Protein 1FB6 (pdb70)

Secondary structure (DSSP, 8-state):
-EE--TTTHIIIIIT-SS-EEEEEE-TT-HHHHHHHHHHHHHHHHTTTT-EEEEEETTT-HHHHHHTT--SSSEEEEEETTEEEEEEEE---HHHHHHHHHHH-/-EE--TTTHIIIIIT-SS-EEEEEE-TT-HHHHHHHHHHHHHHHHTTTTSEEEEEETTT-HHHHHHTT--SSSEEEEEETTEEEEEEES---HHHHHHHHHHT-

Radius of gyration: 17.12 Å; Cα contacts (8 Å, |Δi|>4): 362; chains: 2; bounding box: 35×40×47 Å

GO terms:
  GO:0005515 protein binding (F, IPI)

InterPro domains:
  IPR005746 Thioredoxin [TIGR01068] (80-178)
  IPR013766 Thioredoxin domain [PF00085] (76-176)
  IPR013766 Thioredoxin domain [PS51352] (64-180)
  IPR017937 Thioredoxin, conserved site [PS00194] (96-114)
  IPR036249 Thioredoxin-like superfamily [SSF52833] (62-180)

Nearest PDB structures (foldseek):
  1fb6-assembly2_B  TM=9.967E-01  e=1.076E-21  Spinacia oleracea
  2puk-assembly2_G  TM=9.994E-01  e=9.955E-21  Spinacia oleracea
  4ulx-assembly1_A  TM=9.786E-01  e=2.003E-16  synthetic construct
  2yj7-assembly2_B  TM=9.818E-01  e=2.806E-16  synthetic construct
  4wxt-assembly1_A  TM=9.679E-01  e=1.481E-13  Mycobacterium avium subsp. hominissuis 3388

Organism: Spinacia oleracea (NCBI:txid3562)

Structure (mmCIF, N/CA/C/O backbone):
data_1FB6
#
_entry.id   1FB6
#
_cell.length_a   74.71
_cell.length_b   74.71
_cell.length_c   74.00
_cell.angle_alpha   90.00
_cell.angle_beta   90.00
_cell.angle_gamma   120.00
#
_symmetry.space_group_name_H-M   'P 31 2 1'
#
loop_
_entity.id
_entity.type
_entity.pdbx_description
1 polymer 'THIOREDOXIN M'
2 water water
#
loop_
_atom_site.group_PDB
_atom_site.id
_atom_site.type_symbol
_atom_site.label_atom_id
_atom_site.label_alt_id
_atom_site.label_comp_id
_atom_site.label_asym_id
_atom_site.label_entity_id
_atom_site.label_seq_id
_atom_site.pdbx_PDB_ins_code
_atom_site.Cartn_x
_atom_site.Cartn_y
_atom_site.Cartn_z
_atom_site.occupancy
_atom_site.B_iso_or_equiv
_atom_site.auth_seq_id
_atom_site.auth_comp_id
_atom_site.auth_asym_id
_atom_site.auth_atom_id
_atom_site.pdbx_PDB_model_num
ATOM 1 N N . VAL A 1 2 ? 2.983 61.930 -8.888 1.00 23.19 9 VAL A N 1
ATOM 2 C CA . VAL A 1 2 ? 4.185 61.060 -9.045 1.00 21.58 9 VAL A CA 1
ATOM 3 C C . VAL A 1 2 ? 3.985 60.086 -10.200 1.00 20.87 9 VAL A C 1
ATOM 4 O O . VAL A 1 2 ? 2.955 59.421 -10.282 1.00 21.09 9 VAL A O 1
ATOM 8 N N . GLN A 1 3 ? 4.979 60.003 -11.079 1.00 21.03 10 GLN A N 1
ATOM 9 C CA . GLN A 1 3 ? 4.924 59.122 -12.242 1.00 22.84 10 GLN A CA 1
ATOM 10 C C . GLN A 1 3 ? 4.949 57.658 -11.807 1.00 22.39 10 GLN A C 1
ATOM 11 O O . GLN A 1 3 ? 5.683 57.281 -10.892 1.00 21.46 10 GLN A O 1
ATOM 17 N N . ASP A 1 4 ? 4.136 56.838 -12.459 1.00 21.41 11 ASP A N 1
ATOM 18 C CA . ASP A 1 4 ? 4.099 55.418 -12.152 1.00 21.71 11 ASP A CA 1
ATOM 19 C C . ASP A 1 4 ? 5.223 54.749 -12.936 1.00 20.39 11 ASP A C 1
ATOM 20 O O . ASP A 1 4 ? 5.616 55.223 -14.007 1.00 19.11 11 ASP A O 1
ATOM 25 N N . VAL A 1 5 ? 5.753 53.662 -12.389 1.00 18.62 12 VAL A N 1
ATOM 26 C CA . VAL A 1 5 ? 6.818 52.921 -13.056 1.00 17.86 12 VAL A CA 1
ATOM 27 C C . VAL A 1 5 ? 6.414 51.452 -13.023 1.00 18.25 12 VAL A C 1
ATOM 28 O O . VAL A 1 5 ? 5.785 51.005 -12.069 1.00 17.52 12 VAL A O 1
ATOM 32 N N . ASN A 1 6 ? 6.742 50.710 -14.073 1.00 19.52 13 ASN A N 1
ATOM 33 C CA . ASN A 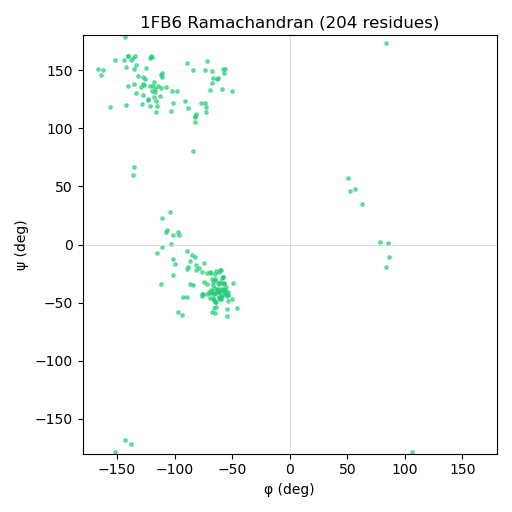1 6 ? 6.399 49.293 -14.113 1.00 20.88 13 ASN A CA 1
ATOM 34 C C . ASN A 1 6 ? 7.548 48.473 -14.672 1.00 21.91 13 ASN A C 1
ATOM 35 O O . ASN A 1 6 ? 8.647 48.988 -14.879 1.00 20.63 13 ASN A O 1
ATOM 40 N N . ASP A 1 7 ? 7.285 47.194 -14.914 1.00 23.97 14 ASP A N 1
ATOM 41 C CA . ASP A 1 7 ? 8.302 46.295 -15.434 1.00 26.21 14 ASP A CA 1
ATOM 42 C C . ASP A 1 7 ? 8.899 46.782 -16.744 1.00 25.84 14 ASP A C 1
ATOM 43 O O . ASP A 1 7 ? 10.078 46.567 -17.001 1.00 27.08 14 ASP A O 1
ATOM 48 N N . SER A 1 8 ? 8.097 47.442 -17.573 1.00 24.96 15 SER A N 1
ATOM 49 C CA . SER A 1 8 ? 8.600 47.915 -18.861 1.00 24.87 15 SER A CA 1
ATOM 50 C C . SER A 1 8 ? 9.382 49.225 -18.842 1.00 23.54 15 SER A C 1
ATOM 51 O O . SER A 1 8 ? 10.166 49.488 -19.751 1.00 23.85 15 SER A O 1
ATOM 54 N N . SER A 1 9 ? 9.186 50.044 -17.816 1.00 21.45 16 SER A N 1
ATOM 55 C CA . SER A 1 9 ? 9.900 51.315 -17.744 1.00 20.76 16 SER A CA 1
ATOM 56 C C . SER A 1 9 ? 10.946 51.370 -16.632 1.00 19.60 16 SER A C 1
ATOM 57 O O . SER A 1 9 ? 11.660 52.370 -16.491 1.00 19.85 16 SER A O 1
ATOM 60 N N . TRP A 1 10 ? 11.048 50.293 -15.857 1.00 18.61 17 TRP A N 1
ATOM 61 C CA . TRP A 1 10 ? 11.986 50.229 -14.734 1.00 16.74 17 TRP A CA 1
ATOM 62 C C . TRP A 1 10 ? 13.442 50.530 -15.085 1.00 17.27 17 TRP A C 1
ATOM 63 O O . TRP A 1 10 ? 14.048 51.418 -14.494 1.00 16.65 17 TRP A O 1
ATOM 74 N N . LYS A 1 11 ? 14.002 49.794 -16.041 1.00 17.82 18 LYS A N 1
ATOM 75 C CA . LYS A 1 11 ? 15.389 50.006 -16.442 1.00 19.40 18 LYS A CA 1
ATOM 76 C C . LYS A 1 11 ? 15.671 51.458 -16.824 1.00 19.48 18 LYS A C 1
ATOM 77 O O . LYS A 1 11 ? 16.647 52.058 -16.372 1.00 18.93 18 LYS A O 1
ATOM 83 N N . GLU A 1 12 ? 14.804 52.010 -17.661 1.00 20.00 19 GLU A N 1
ATOM 84 C CA . GLU A 1 12 ? 14.941 53.379 -18.141 1.00 20.70 19 GLU A CA 1
ATOM 85 C C . GLU A 1 12 ? 14.754 54.427 -17.043 1.00 18.78 19 GLU A C 1
ATOM 86 O O . GLU A 1 12 ? 15.647 55.227 -16.783 1.00 18.48 19 GLU A O 1
ATOM 92 N N . PHE A 1 13 ? 13.594 54.405 -16.398 1.00 17.79 20 PHE A N 1
ATOM 93 C CA . PHE A 1 13 ? 13.263 55.368 -15.352 1.00 17.32 20 PHE A CA 1
ATOM 94 C C . PHE A 1 13 ? 14.095 55.293 -14.081 1.00 17.15 20 PHE A C 1
ATOM 95 O O . PHE A 1 13 ? 14.492 56.324 -13.541 1.00 16.58 20 PHE A O 1
ATOM 103 N N . VAL A 1 14 ? 14.362 54.080 -13.609 1.00 16.04 21 VAL A N 1
ATOM 104 C CA . VAL A 1 14 ? 15.110 53.898 -12.371 1.00 15.55 21 VAL A CA 1
ATOM 105 C C . VAL A 1 14 ? 16.602 53.619 -12.498 1.00 15.76 21 VAL A C 1
ATOM 106 O O . VAL A 1 14 ? 17.423 54.354 -11.952 1.00 15.83 21 VAL A O 1
ATOM 110 N N . LEU A 1 15 ? 16.955 52.556 -13.211 1.00 15.98 22 LEU A N 1
ATOM 111 C CA . LEU A 1 15 ? 18.355 52.170 -13.340 1.00 17.09 22 LEU A CA 1
ATOM 112 C C . LEU A 1 15 ? 19.265 53.074 -14.156 1.00 18.56 22 LEU A C 1
ATOM 113 O O . LEU A 1 15 ? 20.476 53.062 -13.949 1.00 19.00 22 LEU A O 1
ATOM 118 N N . GLU A 1 16 ? 18.702 53.859 -15.073 1.00 19.74 23 GLU A N 1
ATOM 119 C CA . GLU A 1 16 ? 19.521 54.750 -15.889 1.00 20.89 23 GLU A CA 1
ATOM 120 C C . GLU A 1 16 ? 19.359 56.212 -15.485 1.00 21.31 23 GLU A C 1
ATOM 121 O O . GLU A 1 16 ? 19.825 57.114 -16.179 1.00 20.84 23 GLU A O 1
ATOM 127 N N . SER A 1 17 ? 18.702 56.445 -14.353 1.00 21.46 24 SER A N 1
ATOM 128 C CA . SER A 1 17 ? 18.490 57.803 -13.864 1.00 21.42 24 SER A CA 1
ATOM 129 C C . SER A 1 17 ? 19.815 58.471 -13.537 1.00 21.81 24 SER A C 1
ATOM 130 O O . SER A 1 17 ? 20.730 57.827 -13.027 1.00 21.80 24 SER A O 1
ATOM 133 N N . GLU A 1 18 ? 19.910 59.765 -13.833 1.00 21.97 25 GLU A N 1
ATOM 134 C CA . GLU A 1 18 ? 21.120 60.534 -13.561 1.00 22.00 25 GLU A CA 1
ATOM 135 C C . GLU A 1 18 ? 21.110 61.087 -12.138 1.00 21.06 25 GLU A C 1
ATOM 136 O O . GLU A 1 18 ? 22.132 61.549 -11.635 1.00 21.52 25 GLU A O 1
ATOM 142 N N . VAL A 1 19 ? 19.947 61.045 -11.499 1.00 18.68 26 VAL A N 1
ATOM 143 C CA . VAL A 1 19 ? 19.800 61.537 -10.132 1.00 17.34 26 VAL A CA 1
ATOM 144 C C . VAL A 1 19 ? 19.328 60.403 -9.231 1.00 16.34 26 VAL A C 1
ATOM 145 O O . VAL A 1 19 ? 18.827 59.392 -9.715 1.00 16.48 26 VAL A O 1
ATOM 149 N N . PRO A 1 20 ? 19.483 60.560 -7.907 1.00 15.13 27 PRO A N 1
ATOM 150 C CA . PRO A 1 20 ? 19.042 59.514 -6.980 1.00 14.59 27 PRO A CA 1
ATOM 151 C C . PRO A 1 20 ? 17.555 59.253 -7.203 1.00 13.92 27 PRO A C 1
ATOM 152 O O . PRO A 1 20 ? 16.803 60.167 -7.537 1.00 13.44 27 PRO A O 1
ATOM 156 N N . VAL A 1 21 ? 17.134 58.010 -7.011 1.00 13.31 28 VAL A N 1
ATOM 157 C CA . VAL A 1 21 ? 15.740 57.647 -7.204 1.00 12.38 28 VAL A CA 1
ATOM 158 C C . VAL A 1 21 ? 15.101 57.120 -5.923 1.00 13.26 28 VAL A C 1
ATOM 159 O O . VAL A 1 21 ? 15.704 56.330 -5.193 1.00 11.49 28 VAL A O 1
ATOM 163 N N . MET A 1 22 ? 13.881 57.574 -5.648 1.00 12.34 29 MET A N 1
ATOM 164 C CA . MET A 1 22 ? 13.139 57.091 -4.490 1.00 13.56 29 MET A CA 1
ATOM 165 C C . MET A 1 22 ? 11.923 56.395 -5.084 1.00 13.12 29 MET A C 1
ATOM 166 O O . MET A 1 22 ? 11.173 57.004 -5.848 1.00 12.38 29 MET A O 1
ATOM 171 N N . VAL A 1 23 ? 11.734 55.120 -4.755 1.00 13.43 30 VAL A N 1
ATOM 172 C CA . VAL A 1 23 ? 10.597 54.376 -5.281 1.00 13.27 30 VAL A CA 1
ATOM 173 C C . VAL A 1 23 ? 9.674 53.908 -4.173 1.00 13.20 30 VAL A C 1
ATOM 174 O O . VAL A 1 23 ? 10.107 53.259 -3.215 1.00 12.26 30 VAL A O 1
ATOM 178 N N . ASP A 1 24 ? 8.396 54.233 -4.317 1.00 12.25 31 ASP A N 1
ATOM 179 C CA . ASP A 1 24 ? 7.388 53.854 -3.339 1.00 13.82 31 ASP A CA 1
ATOM 180 C C . ASP A 1 24 ? 6.571 52.665 -3.849 1.00 13.83 31 ASP A C 1
ATOM 181 O O . ASP A 1 24 ? 5.877 52.765 -4.869 1.00 12.44 31 ASP A O 1
ATOM 186 N N . PHE A 1 25 ? 6.694 51.533 -3.154 1.00 13.25 32 PHE A N 1
ATOM 187 C CA . PHE A 1 25 ? 5.959 50.321 -3.505 1.00 12.65 32 PHE A CA 1
ATOM 188 C C . PHE A 1 25 ? 4.646 50.347 -2.736 1.00 12.28 32 PHE A C 1
ATOM 189 O O . PHE A 1 25 ? 4.645 50.444 -1.511 1.00 11.01 32 PHE A O 1
ATOM 197 N N . TRP A 1 26 ? 3.530 50.268 -3.456 1.00 13.10 33 TRP A N 1
ATOM 198 C CA . TRP A 1 26 ? 2.205 50.308 -2.835 1.00 13.70 33 TRP A CA 1
ATOM 199 C C . TRP A 1 26 ? 1.243 49.370 -3.557 1.00 13.60 33 TRP A C 1
ATOM 200 O O . TRP A 1 26 ? 1.610 48.730 -4.537 1.00 12.88 33 TRP A O 1
ATOM 211 N N . ALA A 1 27 ? 0.010 49.311 -3.059 1.00 14.17 34 ALA A N 1
ATOM 212 C CA . ALA A 1 27 ? -1.044 48.488 -3.648 1.00 14.98 34 ALA A CA 1
ATOM 213 C C . ALA A 1 27 ? -2.382 48.969 -3.076 1.00 16.17 34 ALA A C 1
ATOM 214 O O . ALA A 1 27 ? -2.455 49.382 -1.919 1.00 16.83 34 ALA A O 1
ATOM 216 N N . PRO A 1 28 ? -3.457 48.915 -3.882 1.00 17.21 35 PRO A N 1
ATOM 217 C CA . PRO A 1 28 ? -4.805 49.347 -3.484 1.00 17.83 35 PRO A CA 1
ATOM 218 C C . PRO A 1 28 ? -5.337 48.803 -2.156 1.00 18.83 35 PRO A C 1
ATOM 219 O O . PRO A 1 28 ? -6.080 49.488 -1.450 1.00 18.57 35 PRO A O 1
ATOM 223 N N . TRP A 1 29 ? -4.957 47.578 -1.816 1.00 18.46 36 TRP A N 1
ATOM 224 C CA . TRP A 1 29 ? -5.414 46.949 -0.581 1.00 19.46 36 TRP A CA 1
ATOM 225 C C . TRP A 1 29 ? -4.586 47.307 0.645 1.00 19.79 36 TRP A C 1
ATOM 226 O O . TRP A 1 29 ? -4.952 46.960 1.765 1.00 20.78 36 TRP A O 1
ATOM 237 N N . CYS A 1 30 ? -3.465 47.985 0.434 1.00 20.02 37 CYS A N 1
ATOM 238 C CA . CYS A 1 30 ? -2.584 48.347 1.534 1.00 19.15 37 CYS A CA 1
ATOM 239 C C . CYS A 1 30 ? -3.014 49.613 2.283 1.00 19.58 37 CYS A C 1
ATOM 240 O O . CYS A 1 30 ? -2.928 50.726 1.765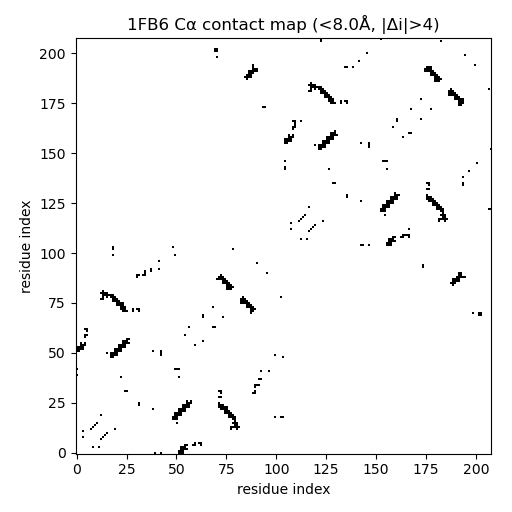 1.00 20.07 37 CYS A O 1
ATOM 243 N N . GLY A 1 31 ? -3.475 49.426 3.516 1.00 20.62 38 GLY A N 1
ATOM 244 C CA . GLY A 1 31 ? -3.937 50.541 4.326 1.00 21.14 38 GLY A CA 1
ATOM 245 C C . GLY A 1 31 ? -2.871 51.547 4.723 1.00 21.11 38 GLY A C 1
ATOM 246 O O . GLY A 1 31 ? -3.030 52.742 4.479 1.00 21.35 38 GLY A O 1
ATOM 247 N N . PRO A 1 32 ? -1.777 51.101 5.353 1.00 20.11 39 PRO A N 1
ATOM 248 C CA . PRO A 1 32 ? -0.729 52.044 5.748 1.00 20.34 39 PRO A CA 1
ATOM 249 C C . PRO A 1 32 ? -0.160 52.830 4.567 1.00 20.17 39 PRO A C 1
ATOM 250 O O . PRO A 1 32 ? 0.292 53.961 4.734 1.00 21.93 39 PRO A O 1
ATOM 254 N N . CYS A 1 33 ? -0.202 52.237 3.375 1.00 19.54 40 CYS A N 1
ATOM 255 C CA . CYS A 1 33 ? 0.319 52.885 2.172 1.00 19.19 40 CYS A CA 1
ATOM 256 C C . CY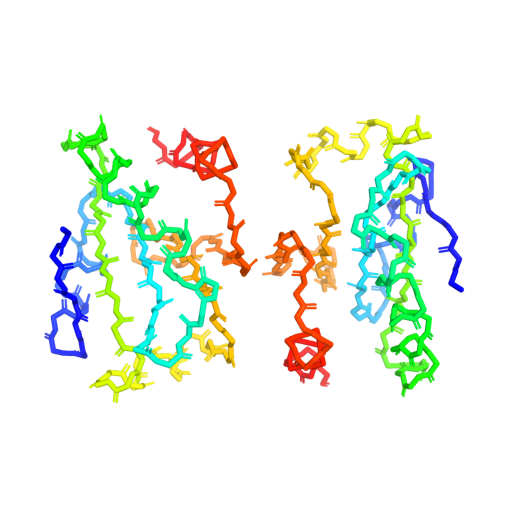S A 1 33 ? -0.355 54.229 1.899 1.00 20.49 40 CYS A C 1
ATOM 257 O O . CYS A 1 33 ? 0.270 55.157 1.380 1.00 19.23 40 CYS A O 1
ATOM 260 N N . LYS A 1 34 ? -1.633 54.330 2.245 1.00 22.29 41 LYS A N 1
ATOM 261 C CA . LYS A 1 34 ? -2.384 55.563 2.027 1.00 23.68 41 LYS A CA 1
ATOM 262 C C . LYS A 1 34 ? -1.834 56.701 2.874 1.00 23.39 41 LYS A C 1
ATOM 263 O O . LYS A 1 34 ? -1.895 57.861 2.477 1.00 24.29 41 LYS A O 1
ATOM 269 N N . LEU A 1 35 ? -1.293 56.353 4.037 1.00 23.00 42 LEU A N 1
ATOM 270 C CA . LEU A 1 35 ? -0.740 57.326 4.973 1.00 23.46 42 LEU A CA 1
ATOM 271 C C . LEU A 1 35 ? 0.577 57.969 4.533 1.00 23.66 42 LEU A C 1
ATOM 272 O O . LEU A 1 35 ? 0.912 59.067 4.976 1.00 24.29 42 LEU A O 1
ATOM 277 N N . ILE A 1 36 ? 1.331 57.289 3.676 1.00 22.80 43 ILE A N 1
ATOM 278 C CA . ILE A 1 36 ? 2.596 57.838 3.211 1.00 21.69 43 ILE A CA 1
ATOM 279 C C . ILE A 1 36 ? 2.464 58.478 1.834 1.00 20.75 43 ILE A C 1
ATOM 280 O O . ILE A 1 36 ? 3.325 59.251 1.420 1.00 19.24 43 ILE A O 1
ATOM 285 N N . ALA A 1 37 ? 1.384 58.156 1.128 1.00 19.53 44 ALA A N 1
ATOM 286 C CA . ALA A 1 37 ? 1.157 58.709 -0.203 1.00 20.24 44 ALA A CA 1
ATOM 287 C C . ALA A 1 37 ? 1.305 60.237 -0.238 1.00 20.63 44 ALA A C 1
ATOM 288 O O . ALA A 1 37 ? 1.966 60.780 -1.124 1.00 21.64 44 ALA A O 1
ATOM 290 N N . PRO A 1 38 ? 0.687 60.952 0.720 1.00 21.01 45 PRO A N 1
ATOM 291 C CA . PRO A 1 38 ? 0.799 62.417 0.734 1.00 21.27 45 PRO A CA 1
ATOM 292 C C . PRO A 1 38 ? 2.252 62.877 0.896 1.00 20.65 45 PRO A C 1
ATOM 293 O O . PRO A 1 38 ? 2.689 63.828 0.251 1.00 20.83 45 PRO A O 1
ATOM 297 N N . VAL A 1 39 ? 2.986 62.192 1.768 1.00 19.93 46 VAL A N 1
ATOM 298 C CA . VAL A 1 39 ? 4.384 62.506 2.038 1.00 18.98 46 VAL A CA 1
ATOM 299 C C . VAL A 1 39 ? 5.260 62.314 0.802 1.00 18.85 46 VAL A C 1
ATOM 300 O O . VAL A 1 39 ? 6.183 63.092 0.557 1.00 16.39 46 VAL A O 1
ATOM 304 N N . ILE A 1 40 ? 4.961 61.275 0.026 1.00 17.90 47 ILE A N 1
ATOM 305 C CA . ILE A 1 40 ? 5.709 60.973 -1.189 1.00 17.66 47 ILE A CA 1
ATOM 306 C C . ILE A 1 40 ? 5.501 62.061 -2.244 1.00 17.66 47 ILE A C 1
ATOM 307 O O . ILE A 1 40 ? 6.451 62.515 -2.876 1.00 18.09 47 ILE A O 1
ATOM 312 N N . ASP A 1 41 ? 4.252 62.465 -2.448 1.00 18.44 48 ASP A N 1
ATOM 313 C CA . ASP A 1 41 ? 3.956 63.495 -3.433 1.00 18.82 48 ASP A CA 1
ATOM 314 C C . ASP A 1 41 ? 4.652 64.787 -3.040 1.00 18.63 48 ASP A C 1
ATOM 315 O O . ASP A 1 41 ? 5.254 65.455 -3.876 1.00 18.84 48 ASP A O 1
ATOM 320 N N . GLU A 1 42 ? 4.557 65.130 -1.760 1.00 18.01 49 GLU A N 1
ATOM 321 C CA . GLU A 1 42 ? 5.160 66.353 -1.235 1.00 18.35 49 GLU A CA 1
ATOM 322 C C . GLU A 1 42 ? 6.674 66.393 -1.431 1.00 17.53 49 GLU A C 1
ATOM 323 O O . GLU A 1 42 ? 7.218 67.404 -1.876 1.00 15.82 49 GLU A O 1
ATOM 329 N N . LEU A 1 43 ? 7.354 65.297 -1.100 1.00 16.82 50 LEU A N 1
ATOM 330 C CA . LEU A 1 43 ? 8.804 65.242 -1.253 1.00 16.51 50 LEU A CA 1
ATOM 331 C C . LEU A 1 43 ? 9.217 65.281 -2.718 1.00 15.93 50 LEU A C 1
ATOM 332 O O . LEU A 1 43 ? 10.244 65.851 -3.063 1.00 16.29 50 LEU A O 1
ATOM 337 N N . ALA A 1 44 ? 8.415 64.671 -3.580 1.00 16.71 51 ALA A N 1
ATOM 338 C CA . ALA A 1 44 ? 8.709 64.666 -5.003 1.00 18.10 51 ALA A CA 1
ATOM 339 C C . ALA A 1 44 ? 8.736 66.117 -5.498 1.00 19.02 51 ALA A C 1
ATOM 340 O O . ALA A 1 44 ? 9.649 66.526 -6.220 1.00 18.47 51 ALA A O 1
ATOM 342 N N . LYS A 1 45 ? 7.736 66.894 -5.089 1.00 19.16 52 LYS A N 1
ATOM 343 C CA . LYS A 1 45 ? 7.648 68.300 -5.489 1.00 20.41 52 LYS A CA 1
ATOM 344 C C . LYS A 1 45 ? 8.817 69.107 -4.926 1.00 19.51 52 LYS A C 1
ATOM 345 O O . LYS A 1 45 ? 9.482 69.846 -5.649 1.00 18.83 52 LYS A O 1
ATOM 351 N N . GLU A 1 46 ? 9.056 68.960 -3.626 1.00 19.32 53 GLU A N 1
ATOM 352 C CA . GLU A 1 46 ? 10.128 69.675 -2.939 1.00 19.21 53 GLU A CA 1
ATOM 353 C C . GLU A 1 46 ? 11.519 69.447 -3.519 1.00 18.78 53 GLU A C 1
ATOM 354 O O . GLU A 1 46 ? 12.331 70.371 -3.580 1.00 18.23 53 GLU A O 1
ATOM 360 N N . TYR A 1 47 ? 11.804 68.214 -3.927 1.00 18.59 54 TYR A N 1
ATOM 361 C CA . TYR A 1 47 ? 13.112 67.898 -4.479 1.00 18.02 54 TYR A CA 1
ATOM 362 C C . TYR A 1 47 ? 13.129 67.753 -5.995 1.00 18.36 54 TYR A C 1
ATOM 363 O O . TYR A 1 47 ? 13.958 67.029 -6.553 1.00 17.54 54 TYR A O 1
ATOM 372 N N . SER A 1 48 ? 12.214 68.448 -6.658 1.00 18.35 55 SER A N 1
ATOM 373 C CA . SER A 1 48 ? 12.138 68.402 -8.112 1.00 19.34 55 SER A CA 1
ATOM 374 C C . SER A 1 48 ? 13.474 68.878 -8.672 1.00 18.69 55 SER A C 1
ATOM 375 O O . SER A 1 48 ? 14.026 69.879 -8.211 1.00 18.09 55 SER A O 1
ATOM 378 N N . GLY A 1 49 ? 14.000 68.147 -9.650 1.00 17.95 56 GLY A N 1
ATOM 379 C CA . GLY A 1 49 ? 15.271 68.514 -10.244 1.00 16.68 56 GLY A CA 1
ATOM 380 C C . GLY A 1 49 ? 16.463 67.946 -9.491 1.00 17.38 56 GLY A C 1
ATOM 381 O O . GLY A 1 49 ? 17.590 67.993 -9.984 1.00 16.94 56 GLY A O 1
ATOM 382 N N . LYS A 1 50 ? 16.224 67.392 -8.304 1.00 16.65 57 LYS A N 1
ATOM 383 C CA . LYS A 1 50 ? 17.315 66.833 -7.510 1.00 16.67 57 LYS A CA 1
ATOM 384 C C . LYS A 1 50 ? 17.245 65.317 -7.379 1.00 16.93 57 LYS A C 1
ATOM 385 O O . LYS A 1 50 ? 18.280 64.650 -7.329 1.00 16.82 57 LYS A O 1
ATOM 391 N N . ILE A 1 51 ? 16.030 64.778 -7.318 1.00 15.73 58 ILE A N 1
ATOM 392 C CA . ILE A 1 51 ? 15.824 63.333 -7.238 1.00 17.22 58 ILE A CA 1
ATOM 393 C C . ILE A 1 51 ? 14.629 62.987 -8.122 1.00 17.20 58 ILE A C 1
ATOM 394 O O . ILE A 1 51 ? 13.844 63.868 -8.485 1.00 17.47 58 ILE A O 1
ATOM 399 N N . ALA A 1 52 ? 14.502 61.714 -8.480 1.00 15.79 59 ALA A N 1
ATOM 400 C CA . ALA A 1 52 ? 13.371 61.258 -9.281 1.00 15.90 59 ALA A CA 1
ATOM 401 C C . ALA A 1 52 ? 12.554 60.364 -8.358 1.00 15.83 59 ALA A C 1
ATOM 402 O O . ALA A 1 52 ? 13.116 59.530 -7.647 1.00 14.61 59 ALA A O 1
ATOM 404 N N . VAL A 1 53 ? 11.236 60.548 -8.358 1.00 15.47 60 VAL A N 1
ATOM 405 C CA . VAL A 1 53 ? 10.352 59.760 -7.504 1.00 14.47 60 VAL A CA 1
ATOM 406 C C . VAL A 1 53 ? 9.322 59.019 -8.357 1.00 15.52 60 VAL A C 1
ATOM 407 O O . VAL A 1 53 ? 8.755 59.579 -9.296 1.00 13.06 60 VAL A O 1
ATOM 411 N N . TYR A 1 54 ? 9.099 57.751 -8.040 1.00 14.04 61 TYR A N 1
ATOM 412 C CA . TYR A 1 54 ? 8.129 56.949 -8.777 1.00 14.77 61 TYR A CA 1
ATOM 413 C C . TYR A 1 54 ? 7.378 56.081 -7.793 1.00 15.03 61 TYR A C 1
ATOM 414 O O . TYR A 1 54 ? 7.826 55.863 -6.667 1.00 14.26 61 TYR A O 1
ATOM 423 N N . LYS A 1 55 ? 6.233 55.572 -8.221 1.00 16.79 62 LYS A N 1
ATOM 424 C CA . LYS A 1 55 ? 5.483 54.670 -7.374 1.00 17.08 62 LYS A CA 1
ATOM 425 C C . LYS A 1 55 ? 5.208 53.422 -8.192 1.00 16.43 62 LYS A C 1
ATOM 426 O O . LYS A 1 55 ? 4.922 53.496 -9.385 1.00 15.81 62 LYS A O 1
ATOM 432 N N . LEU A 1 56 ? 5.344 52.269 -7.554 1.00 15.94 63 LEU A N 1
ATOM 433 C CA . LEU A 1 56 ? 5.127 51.010 -8.239 1.00 15.44 63 LEU A CA 1
ATOM 434 C C . LEU A 1 56 ? 4.027 50.231 -7.544 1.00 15.15 63 LEU A C 1
ATOM 435 O O . LEU A 1 56 ? 4.130 49.921 -6.358 1.00 15.10 63 LEU A O 1
ATOM 440 N N . ASN A 1 57 ? 2.956 49.954 -8.282 1.00 13.79 64 ASN A N 1
ATOM 441 C CA . ASN A 1 57 ? 1.829 49.199 -7.752 1.00 14.17 64 ASN A CA 1
ATOM 442 C C . ASN A 1 57 ? 2.224 47.727 -7.836 1.00 13.29 64 ASN A C 1
ATOM 443 O O . ASN A 1 57 ? 2.351 47.185 -8.930 1.00 12.06 64 ASN A O 1
ATOM 448 N N . THR A 1 58 ? 2.428 47.079 -6.692 1.00 14.23 65 THR A N 1
ATOM 449 C CA . THR A 1 58 ? 2.845 45.674 -6.700 1.00 14.11 65 THR A CA 1
ATOM 450 C C . THR A 1 58 ? 1.818 44.760 -7.369 1.00 14.93 65 THR A C 1
ATOM 451 O O . THR A 1 58 ? 2.162 43.685 -7.851 1.00 15.10 65 THR A O 1
ATOM 455 N N . ASP A 1 59 ? 0.561 45.194 -7.401 1.00 15.86 66 ASP A N 1
ATOM 456 C CA . ASP A 1 59 ? -0.498 44.412 -8.037 1.00 16.36 66 ASP A CA 1
ATOM 457 C C . ASP A 1 59 ? -0.247 44.230 -9.533 1.00 16.50 66 ASP A C 1
ATOM 458 O O . ASP A 1 59 ? -0.497 43.154 -10.080 1.00 16.24 66 ASP A O 1
ATOM 463 N N . GLU A 1 60 ? 0.260 45.272 -10.190 1.00 17.27 67 GLU A N 1
ATOM 464 C CA . GLU A 1 60 ? 0.489 45.213 -11.634 1.00 18.18 67 GLU A CA 1
ATOM 465 C C . GLU A 1 60 ? 1.925 44.983 -12.105 1.00 18.10 67 GLU A C 1
ATOM 466 O O . GLU A 1 60 ? 2.148 44.704 -13.278 1.00 18.32 67 GLU A O 1
ATOM 472 N N . ALA A 1 61 ? 2.901 45.110 -11.213 1.00 17.92 68 ALA A N 1
ATOM 473 C CA . ALA A 1 61 ? 4.294 44.887 -11.603 1.00 17.88 68 ALA A CA 1
ATOM 474 C C . ALA A 1 61 ? 5.014 44.056 -10.545 1.00 16.96 68 ALA A C 1
ATOM 475 O O . ALA A 1 61 ? 6.006 44.494 -9.970 1.00 17.68 68 ALA A O 1
ATOM 477 N N . PRO A 1 62 ? 4.522 42.838 -10.279 1.00 17.10 69 PRO A N 1
ATOM 478 C CA . PRO A 1 62 ? 5.142 41.967 -9.274 1.00 16.22 69 PRO A CA 1
ATOM 479 C C . PRO A 1 62 ? 6.553 41.526 -9.647 1.00 15.62 69 PRO A C 1
ATOM 480 O O . PRO A 1 62 ? 7.358 41.204 -8.777 1.00 16.57 69 PRO A O 1
ATOM 484 N N . GLY A 1 63 ? 6.843 41.515 -10.943 1.00 15.41 70 GLY A N 1
ATOM 485 C CA . GLY A 1 63 ? 8.160 41.117 -11.406 1.00 15.48 70 GLY A CA 1
ATOM 486 C C . GLY A 1 63 ? 9.264 41.912 -10.730 1.00 15.16 70 GLY A C 1
ATOM 487 O O . GLY A 1 63 ? 10.300 41.359 -10.361 1.00 14.79 70 GLY A O 1
ATOM 488 N N . ILE A 1 64 ? 9.044 43.212 -10.556 1.00 14.03 71 ILE A N 1
ATOM 489 C CA . ILE A 1 64 ? 10.043 44.062 -9.917 1.00 13.32 71 ILE A CA 1
ATOM 490 C C . ILE A 1 64 ? 10.152 43.734 -8.431 1.00 12.59 71 ILE A C 1
ATOM 491 O O . ILE A 1 64 ? 11.252 43.688 -7.882 1.00 11.61 71 ILE A O 1
ATOM 496 N N . ALA A 1 65 ? 9.011 43.507 -7.780 1.00 12.50 72 ALA A N 1
ATOM 497 C CA . ALA A 1 65 ? 9.011 43.159 -6.361 1.00 12.70 72 ALA A CA 1
ATOM 498 C C . ALA A 1 65 ? 9.804 41.867 -6.161 1.00 12.80 72 ALA A C 1
ATOM 499 O O . ALA A 1 65 ? 10.531 41.716 -5.182 1.00 12.92 72 ALA A O 1
ATOM 501 N N . THR A 1 66 ? 9.660 40.935 -7.095 1.00 13.18 73 THR A N 1
ATOM 502 C CA . THR A 1 66 ? 10.380 39.667 -7.006 1.00 14.10 73 THR A CA 1
ATOM 503 C C . THR A 1 66 ? 11.878 39.861 -7.191 1.00 14.48 73 THR A C 1
ATOM 504 O O . THR A 1 66 ? 12.677 39.221 -6.516 1.00 14.03 73 THR A O 1
ATOM 508 N N . GLN A 1 67 ? 12.255 40.751 -8.104 1.00 14.14 74 GLN A N 1
ATOM 509 C CA . GLN A 1 67 ? 13.666 41.006 -8.372 1.00 13.87 74 GLN A CA 1
ATOM 510 C C . GLN A 1 67 ? 14.413 41.496 -7.142 1.00 13.28 74 GLN A C 1
ATOM 511 O O . GLN A 1 67 ? 15.512 41.032 -6.850 1.00 14.14 74 GLN A O 1
ATOM 517 N N . TYR A 1 68 ? 13.813 42.432 -6.419 1.00 11.91 75 TYR A N 1
ATOM 518 C CA . TYR A 1 68 ? 14.450 42.991 -5.236 1.00 11.59 75 TYR A CA 1
ATOM 519 C C . TYR A 1 68 ? 14.014 42.333 -3.937 1.00 11.74 75 TYR A C 1
ATOM 520 O O . TYR A 1 68 ? 14.357 42.795 -2.853 1.00 11.85 75 TYR A O 1
ATOM 529 N N . ASN A 1 69 ? 13.261 41.246 -4.066 1.00 12.07 76 ASN A N 1
ATOM 530 C CA . ASN A 1 69 ? 12.789 40.480 -2.924 1.00 13.56 76 ASN A CA 1
ATOM 531 C C . ASN A 1 69 ? 11.982 41.324 -1.937 1.00 13.74 76 ASN A C 1
ATOM 532 O O . ASN A 1 69 ? 12.211 41.285 -0.728 1.00 14.57 76 ASN A O 1
ATOM 537 N N . ILE A 1 70 ? 11.034 42.088 -2.471 1.00 13.50 77 ILE A N 1
ATOM 538 C CA . ILE A 1 70 ? 10.159 42.930 -1.660 1.00 13.35 77 ILE A CA 1
ATOM 539 C C . ILE A 1 70 ? 8.972 42.045 -1.286 1.00 12.80 77 ILE A C 1
ATOM 540 O O . ILE A 1 70 ? 8.232 41.604 -2.163 1.00 10.80 77 ILE A O 1
ATOM 545 N N . ARG A 1 71 ? 8.782 41.796 0.007 1.00 12.86 78 ARG A N 1
ATOM 546 C CA . ARG A 1 71 ? 7.694 40.931 0.449 1.00 13.81 78 ARG A CA 1
ATOM 547 C C . ARG A 1 71 ? 6.618 41.607 1.281 1.00 14.56 78 ARG A C 1
ATOM 548 O O . ARG A 1 71 ? 5.598 40.992 1.589 1.00 14.11 78 ARG A O 1
ATOM 556 N N . SER A 1 72 ? 6.849 42.862 1.651 1.00 12.43 79 SER A N 1
ATOM 557 C CA . SER A 1 72 ? 5.888 43.607 2.445 1.00 12.98 79 SER A CA 1
ATOM 558 C C . SER A 1 72 ? 5.854 45.057 1.978 1.00 12.81 79 SER A C 1
ATOM 559 O O . SER A 1 72 ? 6.839 45.576 1.445 1.00 11.26 79 SER A O 1
ATOM 562 N N . ILE A 1 73 ? 4.708 45.696 2.171 1.00 11.94 80 ILE A N 1
ATOM 563 C CA . ILE A 1 73 ? 4.539 47.098 1.821 1.00 13.02 80 ILE A CA 1
ATOM 564 C C . ILE A 1 73 ? 3.753 47.735 2.966 1.00 14.47 80 ILE A C 1
ATOM 565 O O . ILE A 1 73 ? 3.080 47.040 3.735 1.00 13.74 80 ILE A O 1
ATOM 570 N N . PRO A 1 74 ? 3.833 49.063 3.104 1.00 14.09 81 PRO A N 1
ATOM 571 C CA . PRO A 1 74 ? 4.609 49.961 2.251 1.00 13.87 81 PRO A CA 1
ATOM 572 C C . PRO A 1 74 ? 6.119 49.775 2.350 1.00 13.07 81 PRO A C 1
ATOM 573 O O . PRO A 1 74 ? 6.660 49.488 3.416 1.00 13.96 81 PRO A O 1
ATOM 577 N N . THR A 1 75 ? 6.786 49.921 1.214 1.00 13.49 82 THR A N 1
ATOM 578 C CA . THR A 1 75 ? 8.238 49.830 1.151 1.00 12.59 82 THR A CA 1
ATOM 579 C C . THR A 1 75 ? 8.713 50.975 0.278 1.00 12.42 82 THR A C 1
ATOM 580 O O . THR A 1 75 ? 8.100 51.286 -0.747 1.00 10.20 82 THR A O 1
ATOM 584 N N . VAL A 1 76 ? 9.793 51.616 0.706 1.00 12.89 83 VAL A N 1
ATOM 585 C CA . VAL A 1 76 ? 10.388 52.702 -0.049 1.00 12.06 83 VAL A CA 1
ATOM 586 C C . VAL A 1 76 ? 11.834 52.297 -0.307 1.00 13.27 83 VAL A C 1
ATOM 587 O O . VAL A 1 76 ? 12.581 51.992 0.628 1.00 12.74 83 VAL A O 1
ATOM 591 N N . LEU A 1 77 ? 12.214 52.280 -1.578 1.00 11.27 84 LEU A N 1
ATOM 592 C CA . LEU A 1 77 ? 13.568 51.918 -1.975 1.00 13.14 84 LEU A CA 1
ATOM 593 C C . LEU A 1 77 ? 14.294 53.128 -2.539 1.00 12.89 84 LEU A C 1
ATOM 594 O O . LEU A 1 77 ? 13.678 53.992 -3.164 1.00 11.75 84 LEU A O 1
ATOM 599 N N . PHE A 1 78 ? 15.600 53.193 -2.302 1.00 13.50 85 PHE A N 1
ATOM 600 C CA . PHE A 1 78 ? 16.418 54.278 -2.831 1.00 13.72 85 PHE A CA 1
ATOM 601 C C . PHE A 1 78 ? 17.443 53.688 -3.785 1.00 13.58 85 PHE A C 1
ATOM 602 O O . PHE A 1 78 ? 18.077 52.684 -3.469 1.00 12.97 85 PHE A O 1
ATOM 610 N N . PHE A 1 79 ? 17.594 54.307 -4.952 1.00 12.04 86 PHE A N 1
ATOM 611 C CA . PHE A 1 79 ? 18.571 53.858 -5.935 1.00 12.33 86 PHE A CA 1
ATOM 612 C C . PHE A 1 79 ? 19.492 55.017 -6.301 1.00 13.13 86 PHE A C 1
ATOM 613 O O . PHE A 1 79 ? 19.103 56.188 -6.230 1.00 11.67 86 PHE A O 1
ATOM 621 N N . LYS A 1 80 ? 20.715 54.685 -6.691 1.00 14.87 87 LYS A N 1
ATOM 622 C CA . LYS A 1 80 ? 21.692 55.690 -7.103 1.00 16.03 87 LYS A CA 1
ATOM 623 C C . LYS A 1 80 ? 22.703 55.014 -8.023 1.00 17.39 87 LYS A C 1
ATOM 624 O O . LYS A 1 80 ? 23.386 54.067 -7.628 1.00 15.23 87 LYS A O 1
ATOM 630 N N . ASN A 1 81 ? 22.765 55.486 -9.263 1.00 18.54 88 ASN A N 1
ATOM 631 C CA . ASN A 1 81 ? 23.685 54.939 -10.249 1.00 19.97 88 ASN A CA 1
ATOM 632 C C . ASN A 1 81 ? 23.418 53.473 -10.569 1.00 20.94 88 ASN A C 1
ATOM 633 O O . ASN A 1 81 ? 24.350 52.703 -10.807 1.00 20.85 88 ASN A O 1
ATOM 638 N N . GLY A 1 82 ? 22.144 53.088 -10.564 1.00 19.81 89 GLY A N 1
ATOM 639 C CA . GLY A 1 82 ? 21.781 51.721 -10.888 1.00 19.93 89 GLY A CA 1
ATOM 640 C C . GLY A 1 82 ? 21.820 50.716 -9.753 1.00 20.31 89 GLY A C 1
ATOM 641 O O . GLY A 1 82 ? 21.536 49.538 -9.962 1.00 20.93 89 GLY A O 1
ATOM 642 N N . GLU A 1 83 ? 22.158 51.169 -8.553 1.00 19.64 90 GLU A N 1
ATOM 643 C CA . GLU A 1 83 ? 22.237 50.272 -7.408 1.00 20.34 90 GLU A CA 1
ATOM 644 C C . GLU A 1 83 ? 21.258 50.626 -6.290 1.00 19.32 90 GLU A C 1
ATOM 645 O O . GLU A 1 83 ? 21.041 51.797 -5.982 1.00 19.14 90 GLU A O 1
ATOM 651 N N . ARG A 1 84 ? 20.669 49.598 -5.692 1.00 18.42 91 ARG A N 1
ATOM 652 C CA . ARG A 1 84 ? 19.742 49.761 -4.578 1.00 19.32 91 ARG A CA 1
ATOM 653 C C . ARG A 1 84 ? 20.613 50.126 -3.373 1.00 18.78 91 ARG A C 1
ATOM 654 O O . ARG A 1 84 ? 21.511 49.368 -3.000 1.00 17.39 91 ARG A O 1
ATOM 662 N N . LYS A 1 85 ? 20.356 51.278 -2.765 1.00 17.84 92 LYS A N 1
ATOM 663 C CA . LYS A 1 85 ? 21.173 51.717 -1.640 1.00 18.07 92 LYS A CA 1
ATOM 664 C C . LYS A 1 85 ? 20.570 51.513 -0.255 1.00 18.91 92 LYS A C 1
ATOM 665 O O . LYS A 1 85 ? 21.300 51.402 0.728 1.00 17.84 92 LYS A O 1
ATOM 671 N N . GLU A 1 86 ? 19.246 51.477 -0.172 1.00 17.64 93 GLU A N 1
ATOM 672 C CA . GLU A 1 86 ? 18.594 51.329 1.120 1.00 18.34 93 GLU A CA 1
ATOM 673 C C . GLU A 1 86 ? 17.120 50.973 0.959 1.00 17.46 93 GLU A C 1
ATOM 674 O O . GLU A 1 86 ? 16.490 51.333 -0.036 1.00 15.60 93 GLU A O 1
ATOM 680 N N . SER A 1 87 ? 16.588 50.248 1.939 1.00 17.23 94 SER A N 1
ATOM 681 C CA . SER A 1 87 ? 15.191 49.828 1.934 1.00 16.72 94 SER A CA 1
ATOM 682 C C . SER A 1 87 ? 14.559 50.200 3.267 1.00 16.34 94 SER A C 1
ATOM 683 O O . SER A 1 87 ? 15.162 49.989 4.320 1.00 14.11 94 SER A O 1
ATOM 686 N N . ILE A 1 88 ? 13.349 50.750 3.217 1.00 14.42 95 ILE A N 1
ATOM 687 C CA . ILE A 1 88 ? 12.630 51.128 4.426 1.00 15.07 95 ILE A CA 1
ATOM 688 C C . ILE A 1 88 ? 11.200 50.619 4.313 1.00 15.19 95 ILE A C 1
ATOM 689 O O . ILE A 1 88 ? 10.533 50.841 3.300 1.00 14.14 95 ILE A O 1
ATOM 694 N N . ILE A 1 89 ? 10.748 49.934 5.359 1.00 14.46 96 ILE A N 1
ATOM 695 C CA . ILE A 1 89 ? 9.411 49.365 5.412 1.00 16.00 96 ILE A CA 1
ATOM 696 C C . ILE A 1 89 ? 8.560 50.106 6.443 1.00 16.21 96 ILE A C 1
ATOM 697 O O . ILE A 1 89 ? 9.063 50.535 7.483 1.00 16.50 96 ILE A O 1
ATOM 702 N N . GLY A 1 90 ? 7.276 50.271 6.145 1.00 16.49 97 GLY A N 1
ATOM 703 C CA . GLY A 1 90 ? 6.388 50.936 7.081 1.00 17.98 97 GLY A CA 1
ATOM 704 C C . GLY A 1 90 ? 5.967 52.343 6.701 1.00 20.02 97 GLY A C 1
ATOM 705 O O . GLY A 1 90 ? 6.334 52.861 5.644 1.00 19.00 97 GLY A O 1
ATOM 706 N N . ALA A 1 91 ? 5.180 52.958 7.578 1.00 21.45 98 ALA A N 1
ATOM 707 C CA . ALA A 1 91 ? 4.694 54.316 7.359 1.00 23.89 98 ALA A CA 1
ATOM 708 C C . ALA A 1 91 ? 5.777 55.275 7.835 1.00 24.38 98 ALA A C 1
ATOM 709 O O . ALA A 1 91 ? 5.708 55.799 8.946 1.00 25.13 98 ALA A O 1
ATOM 711 N N . VAL A 1 92 ? 6.775 55.486 6.982 1.00 25.14 99 VAL A N 1
ATOM 712 C CA . VAL A 1 92 ? 7.913 56.353 7.282 1.00 24.47 99 VAL A CA 1
ATOM 713 C C . VAL A 1 92 ? 7.556 57.837 7.357 1.00 23.43 99 VAL A C 1
ATOM 714 O O . VAL A 1 92 ? 6.868 58.363 6.484 1.00 23.80 99 VAL A O 1
ATOM 718 N N . PRO A 1 93 ? 8.028 58.533 8.404 1.00 23.47 100 PRO A N 1
ATOM 719 C CA . PRO A 1 93 ? 7.738 59.966 8.551 1.00 23.14 100 PRO A CA 1
ATOM 720 C C . PRO A 1 93 ? 8.531 60.774 7.524 1.00 23.02 100 PRO A C 1
ATOM 721 O O . PRO A 1 93 ? 9.561 60.315 7.027 1.00 22.15 100 PRO A O 1
ATOM 725 N N . LYS A 1 94 ? 8.056 61.976 7.219 1.00 21.48 101 LYS A N 1
ATOM 726 C CA . LYS A 1 94 ? 8.728 62.837 6.254 1.00 21.28 101 LYS A CA 1
ATOM 727 C C . LYS A 1 94 ? 10.186 63.098 6.643 1.00 20.84 101 LYS A C 1
ATOM 728 O O . LYS A 1 94 ? 11.076 63.074 5.792 1.00 20.60 101 LYS A O 1
ATOM 734 N N . SER A 1 95 ? 10.419 63.346 7.929 1.00 19.35 102 SER A N 1
ATOM 735 C CA . SER A 1 95 ? 11.758 63.628 8.440 1.00 19.63 102 SER A CA 1
ATOM 736 C C . SER A 1 95 ? 12.775 62.522 8.154 1.00 18.80 102 SER A C 1
ATOM 737 O O . SER A 1 95 ? 13.923 62.801 7.826 1.00 18.87 102 SER A O 1
ATOM 740 N N . THR A 1 96 ? 12.356 61.267 8.288 1.00 19.85 103 THR A N 1
ATOM 741 C CA . THR A 1 96 ? 13.250 60.138 8.040 1.00 18.76 103 THR A CA 1
ATOM 742 C C . THR A 1 96 ? 13.589 60.017 6.560 1.00 17.59 103 THR A C 1
ATOM 743 O O . THR A 1 96 ? 14.732 59.743 6.198 1.00 16.49 103 THR A O 1
ATOM 747 N N . LEU A 1 97 ? 12.588 60.214 5.708 1.00 16.85 104 LEU A N 1
ATOM 748 C CA . LEU A 1 97 ? 12.784 60.144 4.264 1.00 15.84 104 LEU A CA 1
ATOM 749 C C . LEU A 1 97 ? 13.748 61.252 3.810 1.00 16.47 104 LEU A C 1
ATOM 750 O O . LEU A 1 97 ? 14.604 61.032 2.952 1.00 14.33 104 LEU A O 1
ATOM 755 N N . THR A 1 98 ? 13.605 62.437 4.401 1.00 16.34 105 THR A N 1
ATOM 756 C CA . THR A 1 98 ? 14.455 63.582 4.072 1.00 17.32 105 THR A CA 1
ATOM 757 C C . THR A 1 98 ? 15.917 63.338 4.473 1.00 17.40 105 THR A C 1
ATOM 758 O O . THR A 1 98 ? 16.836 63.747 3.761 1.00 16.95 105 THR A O 1
ATOM 762 N N . ASP A 1 99 ? 16.138 62.668 5.602 1.00 17.71 106 ASP A N 1
ATOM 763 C CA . ASP A 1 99 ? 17.508 62.365 6.025 1.00 19.06 106 ASP A CA 1
ATOM 764 C C . ASP A 1 99 ? 18.182 61.509 4.952 1.00 19.24 106 ASP A C 1
ATOM 765 O O . ASP A 1 99 ? 19.327 61.751 4.584 1.00 19.90 106 ASP A O 1
ATOM 770 N N . SER A 1 100 ? 17.461 60.504 4.458 1.00 18.45 107 SER A N 1
ATOM 771 C CA . SER A 1 100 ? 17.986 59.612 3.427 1.00 18.51 107 SER A CA 1
ATOM 772 C C . SER A 1 100 ? 18.217 60.340 2.107 1.00 19.23 107 SER A C 1
ATOM 773 O O . SER A 1 100 ? 19.269 60.192 1.487 1.00 18.39 107 SER A O 1
ATOM 776 N N . ILE A 1 101 ? 17.222 61.104 1.667 1.00 19.68 108 ILE A N 1
ATOM 777 C CA . ILE A 1 101 ? 17.346 61.865 0.427 1.00 21.23 108 ILE A CA 1
ATOM 778 C C . ILE A 1 101 ? 18.596 62.743 0.493 1.00 22.72 108 ILE A C 1
ATOM 779 O O . ILE A 1 101 ? 19.365 62.824 -0.465 1.00 23.62 108 ILE A O 1
ATOM 784 N N . GLU A 1 102 ? 18.790 63.396 1.635 1.00 25.23 109 GLU A N 1
ATOM 785 C CA . GLU A 1 102 ? 19.933 64.285 1.847 1.00 27.64 109 GLU A CA 1
ATOM 786 C C . GLU A 1 102 ? 21.303 63.613 1.748 1.00 27.89 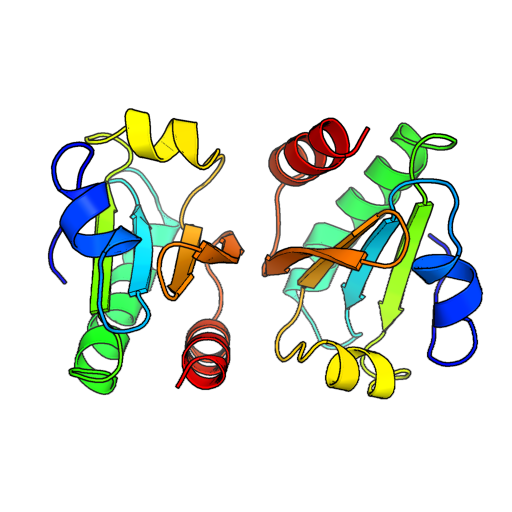109 GLU A C 1
ATOM 787 O O . G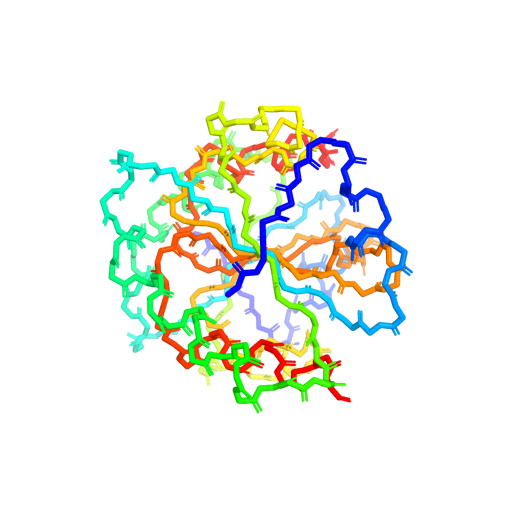LU A 1 102 ? 22.264 64.232 1.297 1.00 28.01 109 GLU A O 1
ATOM 793 N N . LYS A 1 103 ? 21.409 62.358 2.169 1.00 28.96 110 LYS A N 1
ATOM 794 C CA . LYS A 1 103 ? 22.700 61.688 2.093 1.00 30.10 110 LYS A CA 1
ATOM 795 C C . LYS A 1 103 ? 23.069 61.242 0.682 1.00 29.86 110 LYS A C 1
ATOM 796 O O . LYS A 1 103 ? 24.246 61.079 0.373 1.00 29.72 110 LYS A O 1
ATOM 802 N N . TYR A 1 104 ? 22.073 61.053 -0.177 1.00 29.44 111 TYR A N 1
ATOM 803 C CA . TYR A 1 104 ? 22.346 60.630 -1.546 1.00 29.47 111 TYR A CA 1
ATOM 804 C C . TYR A 1 104 ? 22.551 61.815 -2.476 1.00 30.13 111 TYR A C 1
ATOM 805 O O . TYR A 1 104 ? 22.901 61.642 -3.642 1.00 30.56 111 TYR A O 1
ATOM 814 N N . LEU A 1 105 ? 22.335 63.018 -1.953 1.00 30.42 112 LEU A N 1
ATOM 815 C CA . LEU A 1 105 ? 22.510 64.239 -2.730 1.00 31.61 112 LEU A CA 1
ATOM 816 C C . LEU A 1 105 ? 23.938 64.753 -2.586 1.00 32.71 112 LEU A C 1
ATOM 817 O O . LEU A 1 105 ? 24.381 65.507 -3.477 1.00 33.64 112 LEU A O 1
ATOM 823 N N . VAL B 1 2 ? 13.673 38.896 26.145 1.00 33.33 9 VAL B N 1
ATOM 824 C CA . VAL B 1 2 ? 14.551 39.637 25.193 1.00 32.52 9 VAL B CA 1
ATOM 825 C C . VAL B 1 2 ? 15.578 40.481 25.947 1.00 32.24 9 VAL B C 1
ATOM 826 O O . VAL B 1 2 ? 15.225 41.368 26.725 1.00 32.23 9 VAL B O 1
ATOM 830 N N . GLN B 1 3 ? 16.852 40.196 25.700 1.00 32.05 10 GLN B N 1
ATOM 831 C CA . GLN B 1 3 ? 17.955 40.893 26.351 1.00 30.89 10 GLN B CA 1
ATOM 832 C C . GLN B 1 3 ? 18.138 42.314 25.819 1.00 30.33 10 GLN B C 1
ATOM 833 O O . GLN B 1 3 ? 17.854 42.598 24.654 1.00 29.15 10 GLN B O 1
ATOM 839 N N . ASP B 1 4 ? 18.623 43.203 26.680 1.00 29.71 11 ASP B N 1
ATOM 840 C CA . ASP B 1 4 ? 18.847 44.590 26.296 1.00 29.52 11 ASP B CA 1
ATOM 841 C C . ASP B 1 4 ? 20.252 44.783 25.734 1.00 29.24 11 ASP B C 1
ATOM 842 O O . ASP B 1 4 ? 21.167 44.011 26.024 1.00 28.17 11 ASP B O 1
ATOM 847 N N . VAL B 1 5 ? 20.412 45.825 24.925 1.00 28.00 12 VAL B N 1
ATOM 848 C CA . VAL B 1 5 ? 21.701 46.157 24.338 1.00 27.26 12 VAL B CA 1
ATOM 849 C C . VAL B 1 5 ? 21.843 47.662 24.508 1.00 27.44 12 VAL B C 1
ATOM 850 O O . VAL B 1 5 ? 20.842 48.374 24.574 1.00 26.71 12 VAL B O 1
ATOM 854 N N . ASN B 1 6 ? 23.075 48.149 24.611 1.00 28.26 13 ASN B N 1
ATOM 855 C CA . ASN B 1 6 ? 23.303 49.581 24.767 1.00 29.41 13 ASN B CA 1
ATOM 856 C C . ASN B 1 6 ? 24.546 50.042 24.014 1.00 30.13 13 ASN B C 1
ATOM 857 O O . ASN B 1 6 ? 25.102 49.297 23.211 1.00 29.70 13 ASN B O 1
ATOM 862 N N . ASP B 1 7 ? 24.980 51.270 24.277 1.00 31.69 14 ASP B N 1
ATOM 863 C CA . ASP B 1 7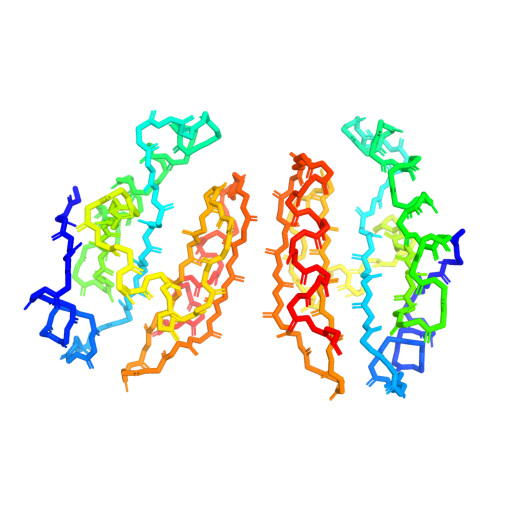 ? 26.153 51.819 23.606 1.00 33.11 14 ASP B CA 1
ATOM 864 C C . ASP B 1 7 ? 27.418 50.988 23.819 1.00 32.88 14 ASP B C 1
ATOM 865 O O . ASP B 1 7 ? 28.293 50.961 22.959 1.00 33.79 14 ASP B O 1
ATOM 870 N N . SER B 1 8 ? 27.506 50.303 24.955 1.00 32.58 15 SER B N 1
ATOM 871 C CA . SER B 1 8 ? 28.687 49.501 25.274 1.00 32.19 15 SER B CA 1
ATOM 872 C C . SER B 1 8 ? 28.724 48.093 24.692 1.00 31.22 15 SER B C 1
ATOM 873 O O . SER B 1 8 ? 29.793 47.591 24.346 1.00 31.87 15 SER B O 1
ATOM 876 N N . SER B 1 9 ? 27.568 47.449 24.587 1.00 29.05 16 SER B N 1
ATOM 877 C CA . SER B 1 9 ? 27.520 46.085 24.070 1.00 27.51 16 SER B CA 1
ATOM 878 C C . SER B 1 9 ? 27.040 45.961 22.625 1.00 25.81 16 SER B C 1
ATOM 879 O O . SER B 1 9 ? 26.954 44.857 22.091 1.00 25.68 16 SER B O 1
ATOM 882 N N . TRP B 1 10 ? 26.737 47.089 21.991 1.00 25.08 17 TRP B N 1
ATOM 883 C CA . TRP B 1 10 ? 26.252 47.076 20.613 1.00 23.54 17 TRP B CA 1
ATOM 884 C C . TRP B 1 10 ? 27.176 46.324 19.653 1.00 23.29 17 TRP B C 1
ATOM 885 O O . TRP B 1 10 ? 26.773 45.336 19.038 1.00 21.60 17 TRP B O 1
ATOM 896 N N . LYS B 1 11 ? 28.412 46.796 19.522 1.00 23.89 18 LYS B N 1
ATOM 897 C CA . LYS B 1 11 ? 29.382 46.162 18.632 1.00 24.27 18 LYS B CA 1
ATOM 898 C C . LYS B 1 11 ? 29.420 44.647 18.775 1.00 22.88 18 LYS B C 1
ATOM 899 O O . LYS B 1 11 ? 29.268 43.918 17.801 1.00 22.62 18 LYS B O 1
ATOM 905 N N . GLU B 1 12 ? 29.625 44.185 20.002 1.00 23.22 19 GLU B N 1
ATOM 906 C CA . GLU B 1 12 ? 29.720 42.758 20.299 1.00 23.57 19 GLU B CA 1
ATOM 907 C C . GLU B 1 12 ? 28.451 41.936 20.090 1.00 23.25 19 GLU B C 1
ATOM 908 O O . GLU B 1 12 ? 28.496 40.869 19.482 1.00 22.74 19 GLU B O 1
ATOM 914 N N . PHE B 1 13 ? 27.328 42.422 20.607 1.00 22.44 20 PHE B N 1
ATOM 915 C CA . PHE B 1 13 ? 26.059 41.703 20.498 1.00 22.35 20 PHE B CA 1
ATOM 916 C C . PHE B 1 13 ? 25.401 41.777 19.126 1.00 20.76 20 PHE B C 1
ATOM 917 O O . PHE B 1 13 ? 24.891 40.781 18.622 1.00 20.14 20 PHE B O 1
ATOM 925 N N . VAL B 1 14 ? 25.412 42.961 18.529 1.00 19.48 21 VAL B N 1
ATOM 926 C CA . VAL B 1 14 ? 24.780 43.174 17.232 1.00 18.84 21 VAL B CA 1
ATOM 927 C C . VAL B 1 14 ? 25.695 43.034 16.009 1.00 18.22 21 VAL B C 1
ATOM 928 O O . VAL B 1 14 ? 25.471 42.182 15.147 1.00 18.63 21 VAL 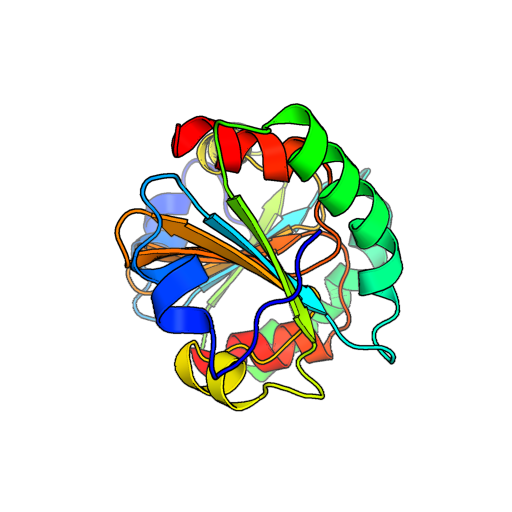B O 1
ATOM 932 N N . LEU B 1 15 ? 26.727 43.863 15.938 1.00 17.48 22 LEU B N 1
ATOM 933 C CA . LEU B 1 15 ? 27.620 43.857 14.781 1.00 19.03 22 LEU B CA 1
ATOM 934 C C . LEU B 1 15 ? 28.489 42.616 14.573 1.00 18.92 22 LEU B C 1
ATOM 935 O O . LEU B 1 15 ? 28.801 42.263 13.434 1.00 18.09 22 LEU B O 1
ATOM 940 N N . GLU B 1 16 ? 28.851 41.945 15.660 1.00 18.82 23 GLU B N 1
ATOM 941 C CA . GLU B 1 16 ? 29.707 40.766 15.577 1.00 19.85 23 GLU B CA 1
ATOM 942 C C . GLU B 1 16 ? 28.991 39.423 15.690 1.00 20.07 23 GLU B C 1
ATOM 943 O O . GLU B 1 16 ? 29.636 38.376 15.773 1.00 20.49 23 GLU B O 1
ATOM 949 N N . SER B 1 17 ? 27.664 39.449 15.680 1.00 20.23 24 SER B N 1
ATOM 950 C CA . SER B 1 17 ? 26.875 38.224 15.785 1.00 20.19 24 SER B CA 1
ATOM 951 C C . SER B 1 17 ? 27.114 37.265 14.620 1.00 19.95 24 SER B C 1
ATOM 952 O O . SER B 1 17 ? 27.286 37.695 13.478 1.00 19.72 24 SER B O 1
ATOM 955 N N . GLU B 1 18 ? 27.120 35.965 14.913 1.00 19.37 25 GLU B N 1
ATOM 956 C CA . GLU B 1 18 ? 27.323 34.951 13.882 1.00 21.00 25 GLU B CA 1
ATOM 957 C C . GLU B 1 18 ? 26.036 34.667 13.136 1.00 19.83 25 GLU B C 1
ATOM 958 O O . GLU B 1 18 ? 26.055 34.111 12.041 1.00 21.33 25 GLU B O 1
ATOM 964 N N . VAL B 1 19 ? 24.919 35.057 13.735 1.00 18.40 26 VAL B N 1
ATOM 965 C CA . VAL B 1 19 ? 23.611 34.852 13.127 1.00 18.01 26 VAL B CA 1
ATOM 966 C C . VAL B 1 19 ? 22.942 36.214 12.928 1.00 17.17 26 VAL B C 1
ATOM 967 O O . VAL B 1 19 ? 23.341 37.201 13.547 1.00 16.54 26 VAL B O 1
ATOM 971 N N . PRO B 1 20 ? 21.922 36.285 12.053 1.00 16.72 27 PRO B N 1
ATOM 972 C CA . PRO B 1 20 ? 21.227 37.558 11.812 1.00 15.63 27 PRO B CA 1
ATOM 973 C C . PRO B 1 20 ? 20.699 38.122 13.127 1.00 15.74 27 PRO B C 1
ATOM 974 O O . PRO B 1 20 ? 20.403 37.364 14.056 1.00 14.49 27 PRO B O 1
ATOM 978 N N . VAL B 1 21 ? 20.586 39.445 13.210 1.00 15.46 28 VAL B N 1
ATOM 979 C CA . VAL B 1 21 ? 20.111 40.091 14.429 1.00 16.04 28 VAL B CA 1
ATOM 980 C C . VAL B 1 21 ? 18.934 41.040 14.184 1.00 16.10 28 VAL B C 1
ATOM 981 O O . VAL B 1 21 ? 18.922 41.793 13.216 1.00 15.60 28 VAL B O 1
ATOM 985 N N . MET B 1 22 ? 17.941 40.990 15.064 1.00 15.67 29 MET B N 1
ATOM 986 C CA . MET B 1 22 ? 16.794 41.879 14.956 1.00 15.23 29 MET B CA 1
ATOM 987 C C . MET B 1 22 ? 16.826 42.765 16.190 1.00 13.82 29 MET B C 1
ATOM 988 O O . MET B 1 22 ? 16.773 42.271 17.315 1.00 14.05 29 MET B O 1
ATOM 993 N N . VAL B 1 23 ? 16.934 44.071 15.994 1.00 12.48 30 VAL B N 1
ATOM 994 C CA . VAL B 1 23 ? 16.954 44.962 17.144 1.00 12.25 30 VAL B CA 1
ATOM 995 C C . VAL B 1 23 ? 15.706 45.821 17.196 1.00 12.66 30 VAL B C 1
ATOM 996 O O . VAL B 1 23 ? 15.349 46.481 16.220 1.00 11.76 30 VAL B O 1
ATOM 1000 N N . ASP B 1 24 ? 15.047 45.796 18.347 1.00 13.42 31 ASP B N 1
ATOM 1001 C CA . ASP B 1 24 ? 13.841 46.575 18.568 1.00 14.31 31 ASP B CA 1
ATOM 1002 C C . ASP B 1 24 ? 14.175 47.828 19.374 1.00 14.92 31 ASP B C 1
ATOM 1003 O O . ASP B 1 24 ? 14.714 47.741 20.476 1.00 14.59 31 ASP B O 1
ATOM 1008 N N . PHE B 1 25 ? 13.866 48.992 18.817 1.00 15.16 32 PHE B N 1
ATOM 1009 C CA . PHE B 1 25 ? 14.127 50.252 19.498 1.00 15.13 32 PHE B CA 1
ATOM 1010 C C . PHE B 1 25 ? 12.835 50.702 20.170 1.00 15.99 32 PHE B C 1
ATOM 1011 O O . PHE B 1 25 ? 11.775 50.711 19.543 1.00 15.74 32 PHE B O 1
ATOM 1019 N N . TRP B 1 26 ? 12.928 51.086 21.438 1.00 15.72 33 TRP B N 1
ATOM 1020 C CA . TRP B 1 26 ? 11.757 51.514 22.197 1.00 17.40 33 TRP B CA 1
ATOM 1021 C C . TRP B 1 26 ? 12.147 52.506 23.288 1.00 18.25 33 TRP B C 1
ATOM 1022 O O . TRP B 1 26 ? 13.314 52.858 23.440 1.00 19.00 33 TRP B O 1
ATOM 1033 N N . ALA B 1 27 ? 11.147 52.924 24.057 1.00 19.07 34 ALA B N 1
ATOM 1034 C CA . ALA B 1 27 ? 11.324 53.846 25.172 1.00 19.61 34 ALA B CA 1
ATOM 1035 C C . ALA B 1 27 ? 10.073 53.721 26.044 1.00 20.53 34 ALA B C 1
ATOM 1036 O O . ALA B 1 27 ? 8.992 53.403 25.540 1.00 20.44 34 ALA B O 1
ATOM 1038 N N . PRO B 1 28 ? 10.206 53.953 27.362 1.00 20.67 35 PRO B N 1
ATOM 1039 C CA . PRO B 1 28 ? 9.092 53.864 28.315 1.00 21.82 35 PRO B CA 1
ATOM 1040 C C . PRO B 1 28 ? 7.875 54.727 27.984 1.00 22.07 35 PRO B C 1
ATOM 1041 O O . PRO B 1 28 ? 6.736 54.321 28.221 1.00 22.83 35 PRO B O 1
ATOM 1045 N N . TRP B 1 29 ? 8.121 55.913 27.442 1.00 22.03 36 TRP B N 1
ATOM 1046 C CA . TRP B 1 29 ? 7.046 56.840 27.086 1.00 22.59 36 TRP B CA 1
ATOM 1047 C C . TRP B 1 29 ? 6.390 56.546 25.739 1.00 22.18 36 TRP B C 1
ATOM 1048 O O . TRP B 1 29 ? 5.357 57.125 25.403 1.00 22.42 36 TRP B O 1
ATOM 1059 N N . CYS B 1 30 ? 6.989 55.655 24.961 1.00 21.04 37 CYS B N 1
ATOM 1060 C CA . CYS B 1 30 ? 6.448 55.337 23.649 1.00 19.34 37 CYS B CA 1
ATOM 1061 C C . CYS B 1 30 ? 5.171 54.504 23.729 1.00 18.80 37 CYS B C 1
ATOM 1062 O O . CYS B 1 30 ? 5.163 53.383 24.249 1.00 19.44 37 CYS B O 1
ATOM 1065 N N . GLY B 1 31 ? 4.087 55.075 23.211 1.00 18.07 38 GLY B N 1
ATOM 1066 C CA . GLY B 1 31 ? 2.790 54.419 23.242 1.00 16.50 38 GLY B CA 1
ATOM 1067 C C . GLY B 1 31 ? 2.652 53.139 22.441 1.00 17.50 38 GLY B C 1
ATOM 1068 O O . GLY B 1 31 ? 2.310 52.097 23.004 1.00 17.11 38 GLY B O 1
ATOM 1069 N N . PRO B 1 32 ? 2.876 53.185 21.118 1.00 16.12 39 PRO B N 1
ATOM 1070 C CA . PRO B 1 32 ? 2.765 51.992 20.269 1.00 16.65 39 PRO B CA 1
ATOM 1071 C C . PRO B 1 32 ? 3.730 50.879 20.682 1.00 16.79 39 PRO B C 1
ATOM 1072 O O . PRO B 1 32 ? 3.512 49.712 20.359 1.00 16.37 39 PRO B O 1
ATOM 1076 N N . CYS B 1 33 ? 4.799 51.246 21.389 1.00 16.29 40 CYS B N 1
ATOM 1077 C CA . CYS B 1 33 ? 5.792 50.270 21.839 1.00 16.38 40 CYS B CA 1
ATOM 1078 C C . CYS B 1 33 ? 5.230 49.263 22.842 1.00 16.60 40 CYS B C 1
ATOM 1079 O O . CYS B 1 33 ? 5.700 48.127 22.911 1.00 15.00 40 CYS B O 1
ATOM 1082 N N . LYS B 1 34 ? 4.229 49.680 23.618 1.00 16.95 41 LYS B N 1
ATOM 1083 C CA . LYS B 1 34 ? 3.629 48.808 24.627 1.00 17.62 41 LYS B CA 1
ATOM 1084 C C . LYS B 1 34 ? 2.999 47.537 24.066 1.00 17.69 41 LYS B C 1
ATOM 1085 O O . LYS B 1 34 ? 3.219 46.452 24.594 1.00 17.72 41 LYS B O 1
ATOM 1091 N N . LEU B 1 35 ? 2.210 47.668 23.004 1.00 16.41 42 LEU B N 1
ATOM 1092 C CA . LEU B 1 35 ? 1.550 46.512 22.407 1.00 16.27 42 LEU B CA 1
ATOM 1093 C C . LEU B 1 35 ? 2.438 45.653 21.516 1.00 16.40 42 LEU B C 1
ATOM 1094 O O . LEU B 1 35 ? 2.123 44.491 21.265 1.00 16.45 42 LEU B O 1
ATOM 1099 N N . ILE B 1 36 ? 3.540 46.210 21.030 1.00 16.57 43 ILE B N 1
ATOM 1100 C CA . ILE B 1 36 ? 4.421 45.429 20.170 1.00 16.56 43 ILE B CA 1
ATOM 1101 C C . ILE B 1 36 ? 5.479 44.651 20.959 1.00 15.61 43 ILE B C 1
ATOM 1102 O O . ILE B 1 36 ? 6.045 43.676 20.459 1.00 15.54 43 ILE B O 1
ATOM 1107 N N . ALA B 1 37 ? 5.731 45.069 22.194 1.00 14.68 44 ALA B N 1
ATOM 1108 C CA . ALA B 1 37 ? 6.729 44.402 23.027 1.00 15.60 44 ALA B CA 1
ATOM 1109 C C . ALA B 1 37 ? 6.485 42.890 23.150 1.00 16.11 44 ALA B C 1
ATOM 1110 O O . ALA B 1 37 ? 7.419 42.095 23.051 1.00 16.67 44 ALA B O 1
ATOM 1112 N N . PRO B 1 38 ? 5.224 42.470 23.358 1.00 16.48 45 PRO B N 1
ATOM 1113 C CA . PRO B 1 38 ? 4.954 41.032 23.475 1.00 16.08 45 PRO B CA 1
ATOM 1114 C C . PRO B 1 38 ? 5.170 40.295 22.148 1.00 14.52 45 PRO B C 1
ATOM 1115 O O . PRO B 1 38 ? 5.421 39.094 22.131 1.00 13.24 45 PRO B O 1
ATOM 1119 N N . VAL B 1 39 ? 5.058 41.019 21.038 1.00 14.89 46 VAL B N 1
ATOM 1120 C CA . VAL B 1 39 ? 5.253 40.431 19.715 1.00 14.38 46 VAL B CA 1
ATOM 1121 C C . VAL B 1 39 ? 6.734 40.142 19.525 1.00 14.46 46 VAL B C 1
ATOM 1122 O O . VAL B 1 39 ? 7.123 39.094 19.005 1.00 14.48 46 VAL B O 1
ATOM 1126 N N . ILE B 1 40 ? 7.561 41.091 19.941 1.00 14.84 47 ILE B N 1
ATOM 1127 C CA . ILE B 1 40 ? 9.002 40.930 19.844 1.00 14.34 47 ILE B CA 1
ATOM 1128 C C . ILE B 1 40 ? 9.372 39.705 20.685 1.00 14.93 47 ILE B C 1
ATOM 1129 O O . ILE B 1 40 ? 10.195 38.885 20.280 1.00 15.16 47 ILE B O 1
ATOM 1134 N N . ASP B 1 41 ? 8.742 39.573 21.850 1.00 15.97 48 ASP B N 1
ATOM 1135 C CA . ASP B 1 41 ? 9.019 38.439 22.725 1.00 17.96 48 ASP B CA 1
ATOM 1136 C C . ASP B 1 41 ? 8.677 37.106 22.068 1.00 17.86 48 ASP B C 1
ATOM 1137 O O . ASP B 1 41 ? 9.467 36.168 22.128 1.00 17.77 48 ASP B O 1
ATOM 1142 N N . GLU B 1 42 ? 7.505 37.013 21.444 1.00 19.03 49 GLU B N 1
ATOM 1143 C CA . GLU B 1 42 ? 7.122 35.764 20.801 1.00 19.52 49 GLU B CA 1
ATOM 1144 C C . GLU B 1 42 ? 7.992 35.411 19.601 1.00 18.59 49 GLU B C 1
ATOM 1145 O O . GLU B 1 42 ? 8.231 34.237 19.342 1.00 17.59 49 GLU B O 1
ATOM 1151 N N . LEU B 1 43 ? 8.479 36.414 18.877 1.00 18.07 50 LEU B N 1
ATOM 1152 C CA . LEU B 1 43 ? 9.331 36.142 17.716 1.00 17.40 50 LEU B CA 1
ATOM 1153 C C . LEU B 1 43 ? 10.705 35.649 18.164 1.00 16.78 50 LEU B C 1
ATOM 1154 O O . LEU B 1 43 ? 11.321 34.820 17.497 1.00 17.36 50 LEU B O 1
ATOM 1159 N N . ALA B 1 44 ? 11.180 36.159 19.296 1.00 16.65 51 ALA B N 1
ATOM 1160 C CA . ALA B 1 44 ? 12.472 35.744 19.832 1.00 18.15 51 ALA B CA 1
ATOM 1161 C C . ALA B 1 44 ? 12.418 34.260 20.209 1.00 19.31 51 ALA B C 1
ATOM 1162 O O . ALA B 1 44 ? 13.358 33.505 19.958 1.00 18.49 51 ALA B O 1
ATOM 1164 N N . LYS B 1 45 ? 11.305 33.850 20.808 1.00 20.35 52 LYS B N 1
ATOM 1165 C CA . LYS B 1 45 ? 11.120 32.465 21.214 1.00 21.27 52 LYS B CA 1
ATOM 1166 C C . LYS B 1 45 ? 10.962 31.559 20.002 1.00 21.91 52 LYS B C 1
ATOM 1167 O O . LYS B 1 45 ? 11.577 30.496 19.929 1.00 21.57 52 LYS B O 1
ATOM 1173 N N . GLU B 1 46 ? 10.135 31.991 19.052 1.00 21.71 53 GLU B N 1
ATOM 1174 C CA . GLU B 1 46 ? 9.882 31.227 17.834 1.00 22.78 53 GLU B CA 1
ATOM 1175 C C . GLU B 1 46 ? 11.122 31.004 16.964 1.00 22.07 53 GLU B C 1
ATOM 1176 O O . GLU B 1 46 ? 11.239 29.971 16.308 1.00 21.72 53 GLU B O 1
ATOM 1182 N N . TYR B 1 47 ? 12.044 31.962 16.955 1.00 20.75 54 TYR B N 1
ATOM 1183 C CA . TYR B 1 47 ? 13.248 31.832 16.133 1.00 20.00 54 TYR B CA 1
ATOM 1184 C C . TYR B 1 47 ? 14.535 31.639 16.939 1.00 19.75 54 TYR B C 1
ATOM 1185 O O . TYR B 1 47 ? 15.633 31.926 16.457 1.00 20.29 54 TYR B O 1
ATOM 1194 N N . SER B 1 48 ? 14.390 31.144 18.163 1.00 19.84 55 SER B N 1
ATOM 1195 C CA . SER B 1 48 ? 15.528 30.886 19.036 1.00 20.13 55 SER B CA 1
ATOM 1196 C C . SER B 1 48 ? 16.564 30.070 18.263 1.00 20.60 55 SER B C 1
ATOM 1197 O O . SER B 1 48 ? 16.224 29.085 17.612 1.00 21.29 55 SER B O 1
ATOM 1200 N N . GLY B 1 49 ? 17.821 30.494 18.324 1.00 21.23 56 GLY B N 1
ATOM 1201 C CA . GLY B 1 49 ? 18.872 29.786 17.621 1.00 21.89 56 GLY B CA 1
ATOM 1202 C C . GLY B 1 49 ? 19.023 30.155 16.152 1.00 22.94 56 GLY B C 1
ATOM 1203 O O . GLY B 1 49 ? 20.071 29.898 15.564 1.00 23.61 56 GLY B O 1
ATOM 1204 N N . LYS B 1 50 ? 17.988 30.742 15.553 1.00 22.69 57 LYS B N 1
ATOM 1205 C CA . LYS B 1 50 ? 18.033 31.139 14.142 1.00 22.41 57 LYS B CA 1
ATOM 1206 C C . LYS B 1 50 ? 18.495 32.592 14.033 1.00 21.42 57 LYS B C 1
ATOM 1207 O O . LYS B 1 50 ? 19.333 32.932 13.196 1.00 19.89 57 LYS B O 1
ATOM 1213 N N . ILE B 1 51 ? 17.928 33.449 14.875 1.00 19.97 58 ILE B N 1
ATOM 1214 C CA . ILE B 1 51 ? 18.296 34.860 14.899 1.00 20.57 58 ILE B CA 1
ATOM 1215 C C . ILE B 1 51 ? 18.433 35.290 16.347 1.00 20.16 58 ILE B C 1
ATOM 1216 O O . ILE B 1 51 ? 17.908 34.637 17.249 1.00 20.19 58 ILE B O 1
ATOM 1221 N N . ALA B 1 52 ? 19.141 36.390 16.565 1.00 18.68 59 ALA B N 1
ATOM 1222 C CA . ALA B 1 52 ? 19.309 36.926 17.902 1.00 17.87 59 ALA B CA 1
ATOM 1223 C C . ALA B 1 52 ? 18.436 38.176 17.946 1.00 18.08 59 ALA B C 1
ATOM 1224 O O . ALA B 1 52 ? 18.430 38.961 16.996 1.00 16.65 59 ALA B O 1
ATOM 1226 N N . VAL B 1 53 ? 17.688 38.350 19.033 1.00 18.46 60 VAL B N 1
ATOM 1227 C CA . VAL B 1 53 ? 16.811 39.510 19.183 1.00 17.58 60 VAL B CA 1
ATOM 1228 C C . VAL B 1 53 ? 17.205 40.329 20.401 1.00 18.77 60 VAL B C 1
ATOM 1229 O O . VAL B 1 53 ? 17.410 39.783 21.483 1.00 18.35 60 VAL B O 1
ATOM 1233 N N . TYR B 1 54 ? 17.323 41.640 20.218 1.00 17.95 61 TYR B N 1
ATOM 1234 C CA . TYR B 1 54 ? 17.671 42.532 21.315 1.00 18.27 61 TYR B CA 1
ATOM 1235 C C . TYR B 1 54 ? 16.750 43.750 21.293 1.00 18.60 61 TYR B C 1
ATOM 1236 O O . TYR B 1 54 ? 16.090 44.032 20.291 1.00 17.21 61 TYR B O 1
ATOM 1245 N N . LYS B 1 55 ? 16.692 44.467 22.405 1.00 18.17 62 LYS B N 1
ATOM 1246 C CA . LYS B 1 55 ? 15.875 45.661 22.456 1.00 19.21 62 LYS B CA 1
ATOM 1247 C C . LYS B 1 55 ? 16.785 46.759 22.962 1.00 18.33 62 LYS B C 1
ATOM 1248 O O . LYS B 1 55 ? 17.667 46.514 23.786 1.00 17.52 62 LYS B O 1
ATOM 1254 N N . LEU B 1 56 ? 16.589 47.961 22.442 1.00 17.51 63 LEU B N 1
ATOM 1255 C CA . LEU B 1 56 ? 17.406 49.091 22.829 1.00 17.93 63 LEU B CA 1
ATOM 1256 C C . LEU B 1 56 ? 16.541 50.262 23.250 1.00 17.71 63 LEU B C 1
ATOM 1257 O O . LEU B 1 56 ? 15.715 50.750 22.476 1.00 14.83 63 LEU B O 1
ATOM 1262 N N . ASN B 1 57 ? 16.742 50.695 24.490 1.00 17.21 64 ASN B N 1
ATOM 1263 C CA . ASN B 1 57 ? 16.015 51.818 25.066 1.00 18.68 64 ASN B CA 1
ATOM 1264 C C . ASN B 1 57 ? 16.692 53.097 24.597 1.00 19.65 64 ASN B C 1
ATOM 1265 O O . ASN B 1 57 ? 17.810 53.404 25.015 1.00 19.88 64 ASN B O 1
ATOM 1270 N N . THR B 1 58 ? 16.019 53.850 23.737 1.00 20.71 65 THR B N 1
ATOM 1271 C CA . THR B 1 58 ? 16.604 55.080 23.221 1.00 23.37 65 THR B CA 1
ATOM 1272 C C . THR B 1 58 ? 16.923 56.118 24.301 1.00 25.02 65 THR B C 1
ATOM 1273 O O . THR B 1 58 ? 17.761 56.997 24.088 1.00 25.33 65 THR B O 1
ATOM 1277 N N . ASP B 1 59 ? 16.269 56.022 25.457 1.00 26.23 66 ASP B N 1
ATOM 1278 C CA . ASP B 1 59 ? 16.544 56.964 26.540 1.00 28.36 66 ASP B CA 1
ATOM 1279 C C . ASP B 1 59 ? 17.883 56.630 27.195 1.00 29.17 66 ASP B C 1
ATOM 1280 O O . ASP B 1 59 ? 18.595 57.521 27.655 1.00 29.20 66 ASP B O 1
ATOM 1285 N N . GLU B 1 60 ? 18.217 55.341 27.224 1.00 30.21 67 GLU B N 1
ATOM 1286 C CA . GLU B 1 60 ? 19.455 54.861 27.831 1.00 31.32 67 GLU B CA 1
ATOM 1287 C C . GLU B 1 60 ? 20.653 54.807 26.882 1.00 31.73 67 GLU B C 1
ATOM 1288 O O . GLU B 1 60 ? 21.802 54.790 27.332 1.00 31.19 67 GLU B O 1
ATOM 1294 N N . ALA B 1 61 ? 20.395 54.767 25.577 1.00 31.67 68 ALA B N 1
ATOM 1295 C CA . ALA B 1 61 ? 21.475 54.695 24.597 1.00 31.58 68 ALA B CA 1
ATOM 1296 C C . ALA B 1 61 ? 21.275 55.646 23.425 1.00 31.87 68 ALA B C 1
ATOM 1297 O O . ALA B 1 61 ? 21.094 55.211 22.287 1.00 32.10 68 ALA B O 1
ATOM 1299 N N . PRO B 1 62 ? 21.329 56.962 23.684 1.00 32.05 69 PRO B N 1
ATOM 1300 C CA . PRO B 1 62 ? 21.149 57.969 22.634 1.00 31.46 69 PRO B CA 1
ATOM 1301 C C . PRO B 1 62 ? 22.234 57.926 21.561 1.00 31.01 69 PRO B C 1
ATOM 1302 O O . PRO B 1 62 ? 22.026 58.385 20.433 1.00 31.96 69 PRO B O 1
ATOM 1306 N N . GLY B 1 63 ? 23.391 57.377 21.915 1.00 30.12 70 GLY B N 1
ATOM 1307 C CA . GLY B 1 63 ? 24.484 57.282 20.967 1.00 28.63 70 GLY B CA 1
ATOM 1308 C C . GLY B 1 63 ? 24.115 56.383 19.801 1.00 28.41 70 GLY B C 1
ATOM 1309 O O . GLY B 1 63 ? 24.225 56.778 18.641 1.00 26.78 70 GLY B O 1
ATOM 1310 N N . ILE B 1 64 ? 23.680 55.164 20.105 1.00 28.06 71 ILE B N 1
ATOM 1311 C CA . ILE B 1 64 ? 23.290 54.234 19.056 1.00 27.82 71 ILE B CA 1
ATOM 1312 C C . ILE B 1 64 ? 22.116 54.827 18.291 1.00 27.41 71 ILE B C 1
ATOM 1313 O O . ILE B 1 64 ? 22.055 54.744 17.067 1.00 27.14 71 ILE B O 1
ATOM 1318 N N . ALA B 1 65 ? 21.189 55.434 19.026 1.00 27.89 72 ALA B N 1
ATOM 1319 C CA . ALA B 1 65 ? 20.012 56.049 18.428 1.00 28.51 72 ALA B CA 1
ATOM 1320 C C . ALA B 1 65 ? 20.410 57.118 17.419 1.00 29.13 72 ALA B C 1
ATOM 1321 O O . ALA B 1 65 ? 19.780 57.259 16.372 1.00 29.24 72 ALA B O 1
ATOM 1323 N N . THR B 1 66 ? 21.457 57.873 17.739 1.00 29.58 73 THR B N 1
ATOM 1324 C CA . THR B 1 66 ? 21.932 58.925 16.846 1.00 30.24 73 THR B CA 1
ATOM 1325 C C . THR B 1 66 ? 22.701 58.337 15.667 1.00 29.93 73 THR B C 1
ATOM 1326 O O . THR B 1 66 ? 22.508 58.745 14.521 1.00 29.05 73 THR B O 1
ATOM 1330 N N . GLN B 1 67 ? 23.569 57.372 15.951 1.00 29.69 74 GLN B N 1
ATOM 1331 C CA . GLN B 1 67 ? 24.366 56.740 14.907 1.00 30.25 74 GLN B CA 1
ATOM 1332 C C . GLN B 1 67 ? 23.525 56.180 13.764 1.00 29.76 74 GLN B C 1
ATOM 1333 O O . GLN B 1 67 ? 23.876 56.336 12.593 1.00 29.24 74 GLN B O 1
ATOM 1339 N N . TYR B 1 68 ? 22.419 55.526 14.100 1.00 28.66 75 TYR B N 1
ATOM 1340 C CA . TYR B 1 68 ? 21.561 54.940 13.081 1.00 28.40 75 TYR B CA 1
ATOM 1341 C C . TYR B 1 68 ? 20.383 55.826 12.709 1.00 28.62 75 TYR B C 1
ATOM 1342 O O . TYR B 1 68 ? 19.463 55.400 12.011 1.00 29.21 75 TYR B O 1
ATOM 1351 N N . ASN B 1 69 ? 20.432 57.067 13.178 1.00 29.31 76 ASN B N 1
ATOM 1352 C CA . ASN B 1 69 ? 19.409 58.062 12.891 1.00 29.95 76 ASN B CA 1
ATOM 1353 C C . ASN B 1 69 ? 17.984 57.585 13.162 1.00 29.27 76 ASN B C 1
ATOM 1354 O O . ASN B 1 69 ? 17.136 57.588 12.271 1.00 28.16 76 ASN B O 1
ATOM 1359 N N . ILE B 1 70 ? 17.726 57.173 14.398 1.00 28.47 77 ILE B N 1
ATOM 1360 C CA . ILE B 1 70 ? 16.394 56.722 14.782 1.00 28.45 77 ILE B CA 1
ATOM 1361 C C . ILE B 1 70 ? 15.572 57.971 15.090 1.00 28.60 77 ILE B C 1
ATOM 1362 O O . ILE B 1 70 ? 15.761 58.600 16.128 1.00 29.97 77 ILE B O 1
ATOM 1367 N N . ARG B 1 71 ? 14.671 58.327 14.179 1.00 28.32 78 ARG B N 1
ATOM 1368 C CA . ARG B 1 71 ? 13.823 59.510 14.328 1.00 27.96 78 ARG B CA 1
ATOM 1369 C C . ARG B 1 71 ? 12.544 59.241 15.112 1.00 26.93 78 ARG B C 1
ATOM 1370 O O . ARG B 1 71 ? 12.042 60.113 15.824 1.00 27.54 78 ARG B O 1
ATOM 1378 N N . SER B 1 72 ? 12.004 58.041 14.964 1.00 24.13 79 SER B N 1
ATOM 1379 C CA . SER B 1 72 ? 10.782 57.691 15.662 1.00 22.87 79 SER B CA 1
ATOM 1380 C C . SER B 1 72 ? 10.798 56.232 16.085 1.00 20.91 79 SER B C 1
ATOM 1381 O O . SER B 1 72 ? 11.549 55.417 15.544 1.00 19.58 79 SER B O 1
ATOM 1384 N N . ILE B 1 73 ? 9.974 55.915 17.074 1.00 18.39 80 ILE B N 1
ATOM 1385 C CA . ILE B 1 73 ? 9.878 54.554 17.565 1.00 16.95 80 ILE B CA 1
ATOM 1386 C C . ILE B 1 73 ? 8.408 54.196 17.704 1.00 15.32 80 ILE B C 1
ATOM 1387 O O . ILE B 1 73 ? 7.564 55.066 17.896 1.00 15.56 80 ILE B O 1
ATOM 1392 N N . PRO B 1 74 ? 8.085 52.902 17.625 1.00 14.54 81 PRO B N 1
ATOM 1393 C CA . PRO B 1 74 ? 9.035 51.806 17.418 1.00 13.81 81 PRO B CA 1
ATOM 1394 C C . PRO B 1 74 ? 9.725 51.747 16.061 1.00 13.82 81 PRO B C 1
ATOM 1395 O O . PRO B 1 74 ? 9.179 52.172 15.041 1.00 13.24 81 PRO B O 1
ATOM 1399 N N . THR B 1 75 ? 10.950 51.235 16.078 1.00 13.18 82 THR B N 1
ATOM 1400 C CA . THR B 1 75 ? 11.741 51.023 14.876 1.00 12.68 82 THR B CA 1
ATOM 1401 C C . THR B 1 75 ? 12.427 49.688 15.110 1.00 13.40 82 THR B C 1
ATOM 1402 O O . THR B 1 75 ? 12.908 49.404 16.215 1.00 14.47 82 THR B O 1
ATOM 1406 N N . VAL B 1 76 ? 12.431 48.856 14.081 1.00 11.55 83 VAL B N 1
ATOM 1407 C CA . VAL B 1 76 ? 13.059 47.554 14.157 1.00 12.17 83 VAL B CA 1
ATOM 1408 C C . VAL B 1 76 ? 14.084 47.498 13.033 1.00 12.38 83 VAL B C 1
ATOM 1409 O O . VAL B 1 76 ? 13.749 47.739 11.879 1.00 12.08 83 VAL B O 1
ATOM 1413 N N . LEU B 1 77 ? 15.331 47.208 13.386 1.00 12.29 84 LEU B N 1
ATOM 1414 C CA . LEU B 1 77 ? 16.412 47.108 12.415 1.00 13.68 84 LEU B CA 1
ATOM 1415 C C . LEU B 1 77 ? 16.862 45.658 12.294 1.00 14.44 84 LEU B C 1
ATOM 1416 O O . LEU B 1 77 ? 16.804 44.895 13.266 1.00 14.87 84 LEU B O 1
ATOM 1421 N N . PHE B 1 78 ? 17.301 45.287 11.096 1.00 13.99 85 PHE B N 1
ATOM 1422 C CA . PHE B 1 78 ? 17.793 43.944 10.811 1.00 14.29 85 PHE B CA 1
ATOM 1423 C C . PHE B 1 78 ? 19.257 44.042 10.410 1.00 14.12 85 PHE B C 1
ATOM 1424 O O . PHE B 1 78 ? 19.614 44.858 9.558 1.00 13.40 85 PHE B O 1
ATOM 1432 N N . PHE B 1 79 ? 20.092 43.209 11.024 1.00 12.02 86 PHE B N 1
ATOM 1433 C CA . PHE B 1 79 ? 21.526 43.199 10.741 1.00 12.77 86 PHE B CA 1
ATOM 1434 C C . PHE B 1 79 ? 21.991 41.800 10.365 1.00 12.95 86 PHE B C 1
ATOM 1435 O O . PHE B 1 79 ? 21.513 40.807 10.916 1.00 12.05 86 PHE B O 1
ATOM 1443 N N . LYS B 1 80 ? 22.916 41.723 9.418 1.00 12.83 87 LYS B N 1
ATOM 1444 C CA . LYS B 1 80 ? 23.477 40.440 9.036 1.00 13.59 87 LYS B CA 1
ATOM 1445 C C . LYS B 1 80 ? 24.956 40.656 8.752 1.00 13.06 87 LYS B C 1
ATOM 1446 O O . LYS B 1 80 ? 25.323 41.449 7.888 1.00 12.63 87 LYS B O 1
ATOM 1452 N N . ASN B 1 81 ? 25.794 39.951 9.501 1.00 13.43 88 ASN B N 1
ATOM 1453 C CA . ASN B 1 81 ? 27.239 40.046 9.370 1.00 14.09 88 ASN B CA 1
ATOM 1454 C C . ASN B 1 81 ? 27.757 41.478 9.440 1.00 14.49 88 ASN B C 1
ATOM 1455 O O . ASN B 1 81 ? 28.580 41.901 8.623 1.00 14.79 88 ASN B O 1
ATOM 1460 N N . GLY B 1 82 ? 27.262 42.220 10.426 1.00 15.38 89 GLY B N 1
ATOM 1461 C CA . GLY B 1 82 ? 27.695 43.589 10.632 1.00 15.69 89 GLY B CA 1
ATOM 1462 C C . GLY B 1 82 ? 27.096 44.632 9.713 1.00 17.36 89 GLY B C 1
ATOM 1463 O O . GLY B 1 82 ? 27.442 45.808 9.812 1.00 17.64 89 GLY B O 1
ATOM 1464 N N . GLU B 1 83 ? 26.199 44.222 8.824 1.00 17.79 90 GLU B N 1
ATOM 1465 C CA . GLU B 1 83 ? 25.590 45.175 7.903 1.00 19.09 90 GLU B CA 1
ATOM 1466 C C . GLU B 1 83 ? 24.088 45.356 8.119 1.00 18.18 90 GLU B C 1
ATOM 1467 O O . GLU B 1 83 ? 23.355 44.386 8.302 1.00 17.78 90 GLU B O 1
ATOM 1473 N N . ARG B 1 84 ? 23.647 46.608 8.092 1.00 18.00 91 ARG B N 1
ATOM 1474 C CA . ARG B 1 84 ? 22.240 46.952 8.261 1.00 18.92 91 ARG B CA 1
ATOM 1475 C C . ARG B 1 84 ? 21.525 46.545 6.970 1.00 19.03 91 ARG B C 1
ATOM 1476 O O . ARG B 1 84 ? 21.776 47.114 5.909 1.00 18.22 91 ARG B O 1
ATOM 1484 N N . LYS B 1 85 ? 20.641 45.558 7.070 1.00 18.34 92 LYS B N 1
ATOM 1485 C CA . LYS B 1 85 ? 19.918 45.045 5.913 1.00 19.27 92 LYS B CA 1
ATOM 1486 C C . LYS B 1 85 ? 18.607 45.768 5.635 1.00 20.63 92 LYS B C 1
ATOM 1487 O O . LYS B 1 85 ? 18.304 46.095 4.492 1.00 19.78 92 LYS B O 1
ATOM 1493 N N . GLU B 1 86 ? 17.818 46.002 6.676 1.00 20.49 93 GLU B N 1
ATOM 1494 C CA . GLU B 1 86 ? 16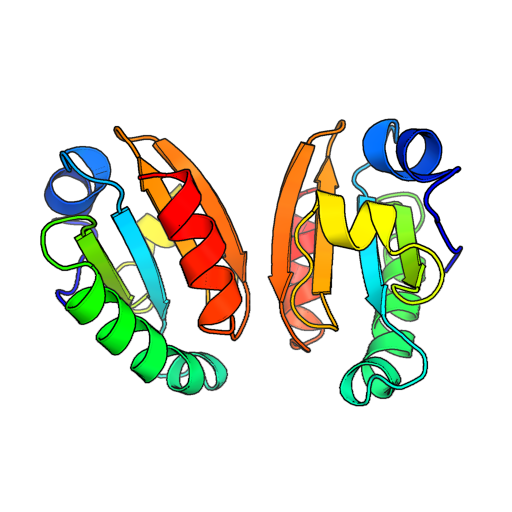.542 46.682 6.498 1.00 21.57 93 GLU B CA 1
ATOM 1495 C C . GLU B 1 86 ? 16.117 47.438 7.735 1.00 19.25 93 GLU B C 1
ATOM 1496 O O . GLU B 1 86 ? 16.579 47.149 8.841 1.00 17.97 93 GLU B O 1
ATOM 1502 N N . SER B 1 87 ? 15.231 48.407 7.527 1.00 17.58 94 SER B N 1
ATOM 1503 C CA . SER B 1 87 ? 14.698 49.224 8.604 1.00 15.99 94 SER B CA 1
ATOM 1504 C C . SER B 1 87 ? 13.173 49.198 8.535 1.00 15.93 94 SER B C 1
ATOM 1505 O O . SER B 1 87 ? 12.586 49.430 7.471 1.00 13.79 94 SER B O 1
ATOM 1508 N N . ILE B 1 88 ? 12.540 48.896 9.667 1.00 14.70 95 ILE B N 1
ATOM 1509 C CA . ILE B 1 88 ? 11.086 48.868 9.755 1.00 14.96 95 ILE B CA 1
ATOM 1510 C C . ILE B 1 88 ? 10.710 49.971 10.736 1.00 15.25 95 ILE B C 1
ATOM 1511 O O . ILE B 1 88 ? 11.039 49.901 11.926 1.00 13.58 95 ILE B O 1
ATOM 1516 N N . ILE B 1 89 ? 10.030 50.991 10.221 1.00 15.67 96 ILE B N 1
ATOM 1517 C CA . ILE B 1 89 ? 9.638 52.151 11.015 1.00 17.00 96 ILE B CA 1
ATOM 1518 C C . ILE B 1 89 ? 8.180 52.125 11.431 1.00 17.31 96 ILE B C 1
ATOM 1519 O O . ILE B 1 89 ? 7.298 51.886 10.608 1.00 16.29 96 ILE B O 1
ATOM 1524 N N . GLY B 1 90 ? 7.938 52.388 12.712 1.00 17.23 97 GLY B N 1
ATOM 1525 C CA . GLY B 1 90 ? 6.582 52.416 13.225 1.00 17.95 97 GLY B CA 1
ATOM 1526 C C . GLY B 1 90 ? 6.062 51.044 13.588 1.00 18.57 97 GLY B C 1
ATOM 1527 O O . GLY B 1 90 ? 6.719 50.036 13.342 1.00 17.96 97 GLY B O 1
ATOM 1528 N N . ALA B 1 91 ? 4.878 51.000 14.183 1.00 19.17 98 ALA B N 1
ATOM 1529 C CA . ALA B 1 91 ? 4.285 49.724 14.555 1.00 19.43 98 ALA B CA 1
ATOM 1530 C C . ALA B 1 91 ? 3.710 49.086 13.295 1.00 18.55 98 ALA B C 1
ATOM 1531 O O . ALA B 1 91 ? 2.866 49.675 12.627 1.00 19.53 98 ALA B O 1
ATOM 1533 N N . VAL B 1 92 ? 4.180 47.891 12.963 1.00 17.13 99 VAL B N 1
ATOM 1534 C CA . VAL B 1 92 ? 3.690 47.188 11.785 1.00 15.85 99 VAL B CA 1
ATOM 1535 C C . VAL B 1 92 ? 3.121 45.848 12.231 1.00 15.24 99 VAL B C 1
ATOM 1536 O O . VAL B 1 92 ? 3.416 45.379 13.329 1.00 13.48 99 VAL B O 1
ATOM 1540 N N . PRO B 1 93 ? 2.277 45.229 11.393 1.00 13.89 100 PRO B N 1
ATOM 1541 C CA . PRO B 1 93 ? 1.694 43.936 11.757 1.00 14.13 100 PRO B CA 1
ATOM 1542 C C . PRO B 1 93 ? 2.789 42.911 12.035 1.00 13.79 100 PRO B C 1
ATOM 1543 O O . PRO B 1 93 ? 3.888 42.997 11.484 1.00 11.70 100 PRO B O 1
ATOM 1547 N N . LYS B 1 94 ? 2.483 41.950 12.896 1.00 13.56 101 LYS B N 1
ATOM 1548 C CA . LYS B 1 94 ? 3.428 40.894 13.233 1.00 14.67 101 LYS B CA 1
ATOM 1549 C C . LYS B 1 94 ? 3.883 40.158 11.971 1.00 14.85 101 LYS B C 1
ATOM 1550 O O . LYS B 1 94 ? 5.049 39.795 11.845 1.00 14.71 101 LYS B O 1
ATOM 1556 N N . SER B 1 95 ? 2.948 39.937 11.048 1.00 14.03 102 SER B N 1
ATOM 1557 C CA . SER B 1 95 ? 3.232 39.237 9.795 1.00 15.48 102 SER B CA 1
ATOM 1558 C C . SER B 1 95 ? 4.341 39.911 8.979 1.00 15.33 102 SER B C 1
ATOM 1559 O O . SER B 1 95 ? 5.108 39.235 8.293 1.00 13.96 102 SER B O 1
ATOM 1562 N N . THR B 1 96 ? 4.420 41.239 9.045 1.00 15.09 103 THR B N 1
ATOM 1563 C CA . THR B 1 96 ? 5.458 41.964 8.318 1.00 15.26 103 THR B CA 1
ATOM 1564 C C . THR B 1 96 ? 6.817 41.636 8.935 1.00 14.79 103 THR B C 1
ATOM 1565 O O . THR B 1 96 ? 7.805 41.466 8.223 1.00 13.56 103 THR B O 1
ATOM 1569 N N . LEU B 1 97 ? 6.852 41.551 10.263 1.00 14.66 104 LEU B N 1
ATOM 1570 C CA . LEU B 1 97 ? 8.072 41.222 10.993 1.00 15.46 104 LEU B CA 1
ATOM 1571 C C . LEU B 1 97 ? 8.472 39.789 10.678 1.00 16.28 104 LEU B C 1
ATOM 1572 O O . LEU B 1 97 ? 9.651 39.490 10.491 1.00 17.01 104 LEU B O 1
ATOM 1577 N N . THR B 1 98 ? 7.476 38.907 10.632 1.00 14.33 105 THR B N 1
ATOM 1578 C CA . THR B 1 98 ? 7.699 37.497 10.335 1.00 15.67 105 THR B CA 1
ATOM 1579 C C . THR B 1 98 ? 8.249 37.330 8.921 1.00 15.36 105 THR B C 1
ATOM 1580 O O . THR B 1 98 ? 9.251 36.645 8.712 1.00 16.18 105 THR B O 1
ATOM 1584 N N . ASP B 1 99 ? 7.600 37.969 7.953 1.00 15.16 106 ASP B N 1
ATOM 1585 C CA . ASP B 1 99 ? 8.035 37.878 6.563 1.00 15.15 106 ASP B CA 1
ATOM 1586 C C . ASP B 1 99 ? 9.451 38.411 6.332 1.00 15.02 106 ASP B C 1
ATOM 1587 O O . ASP B 1 99 ? 10.171 37.909 5.470 1.00 14.51 106 ASP B O 1
ATOM 1592 N N . SER B 1 100 ? 9.847 39.422 7.100 1.00 14.32 107 SER B N 1
ATOM 1593 C CA . SER B 1 100 ? 11.182 40.005 6.970 1.00 14.66 107 SER B CA 1
ATOM 1594 C C . SER B 1 100 ? 12.240 39.091 7.588 1.00 15.26 107 SER B C 1
ATOM 1595 O O . SER B 1 100 ? 13.324 38.905 7.030 1.00 15.40 107 SER B O 1
ATOM 1598 N N . ILE B 1 101 ? 11.931 38.535 8.750 1.00 14.08 108 ILE B N 1
ATOM 1599 C CA . ILE B 1 101 ? 12.858 37.625 9.415 1.00 16.09 108 ILE B CA 1
ATOM 1600 C C . ILE B 1 101 ? 13.145 36.441 8.494 1.00 16.83 108 ILE B C 1
ATOM 1601 O O . ILE B 1 101 ? 14.291 36.028 8.320 1.00 15.90 108 ILE B O 1
ATOM 1606 N N . GLU B 1 102 ? 12.084 35.923 7.888 1.00 18.61 109 GLU B N 1
ATOM 1607 C CA . GLU B 1 102 ? 12.178 34.771 7.004 1.00 22.27 109 GLU B CA 1
ATOM 1608 C C . GLU B 1 102 ? 13.104 34.920 5.808 1.00 22.74 109 GLU B C 1
ATOM 1609 O O . GLU B 1 102 ? 13.641 33.929 5.322 1.00 21.83 109 GLU B O 1
ATOM 1615 N N . LYS B 1 103 ? 13.298 36.140 5.320 1.00 23.94 110 LYS B N 1
ATOM 1616 C CA . LYS B 1 103 ? 14.167 36.321 4.163 1.00 25.64 110 LYS B CA 1
ATOM 1617 C C . LYS B 1 103 ? 15.647 36.189 4.503 1.00 27.22 110 LYS B C 1
ATOM 1618 O O . LYS B 1 103 ? 16.476 36.009 3.612 1.00 26.86 110 LYS B O 1
ATOM 1624 N N . TYR B 1 104 ? 15.980 36.262 5.788 1.00 28.97 111 TYR B N 1
ATOM 1625 C CA . TYR B 1 104 ? 17.375 36.164 6.208 1.00 32.01 111 TYR B CA 1
ATOM 1626 C C . TYR B 1 104 ? 17.720 34.833 6.867 1.00 33.43 111 TYR B C 1
ATOM 1627 O O . TYR B 1 104 ? 18.783 34.685 7.462 1.00 33.81 111 TYR B O 1
ATOM 1636 N N . LEU B 1 105 ? 16.821 33.863 6.742 1.00 34.79 112 LEU B N 1
ATOM 1637 C CA . LEU B 1 105 ? 17.031 32.541 7.316 1.00 36.17 112 LEU B CA 1
ATOM 1638 C C . LEU B 1 105 ? 17.416 31.524 6.246 1.00 37.06 112 LEU B C 1
ATOM 1639 O O . LEU B 1 105 ? 18.446 30.841 6.432 1.00 37.88 112 LEU B O 1
#

Sequence (208 aa):
VQDVNDSSWKEFVLESEVPVMVDFWAPWCGPCKLIAPVIDELAKEYSGKIAVYKLNTDEAPGIATQYNIRSIPTVLFFKNGERKESIIGAVPKSTLTDSIEKYLVQDVNDSSWKEFVLESEVPVMVDFWAPWCGPCKLIAPVIDELAKEYSGKIAVYKLNTDEAPGIATQYNIRSIPTVLFFKNGERKESIIGAVPKSTLTDSIEKYL

CATH classification: 3.40.30.10

Solvent-accessible surface area: 10278 Å² total; per-residue (Å²): 65,98,87,4,72,71,112,21,4,156,113,55,2,53,124,22,168,53,17,2,2,0,2,0,70,1,77,170,5,39,66,6,128,133,3,29,82,33,0,45,68,0,21,146,84,30,80,74,114,14,21,15,28,36,0,31,23,70,136,1,78,42,11,12,107,113,27,58,20,135,15,25,5,3,0,0,4,2,69,116,32,102,88,95,31,8,3,8,2,41,3,48,88,46,15,0,35,36,5,3,97,122,27,105,67,109,93,5,66,70,109,22,5,145,112,54,2,48,119,23,174,57,20,2,0,0,3,0,63,0,68,170,4,46,79,6,121,156,11,31,76,28,3,59,76,0,23,166,108,15,86,71,122,11,22,16,33,41,0,26,21,78,129,0,80,39,9,14,108,119,27,65,29,138,40,27,2,1,2,0,6,5,73,104,34,106,95,76,5,3,0,13,21,65,24,81,90,69,15,0,30,57,2,1,82,39,39,106

B-factor: mean 21.34, std 7.23, range [10.18, 63.35]

Foldseek 3Di:
DAAAAPVCCCPQAQVDQAKEKEWEAAPVDDQSVLCVVLQVVVCVVCPPHYHYYYYHCVHHVVVCVVVVPDDDRKMWMDDNRDTDDIDHTNDDSVVVVVVSVVRD/DAADAPVCCCPPAQQDQAKEKEWEDAPPDDLCVVCVVLLVVVCVVCPPHYHYYYYHCVRHVPVCVVVVPPDDGKMWMDDNRDTDDIDHDDDDSVVVVVVSVVRD